Protein AF-A0AAN6QJI2-F1 (afdb_monomer_lite)

Foldseek 3Di:
DDDDDDDPPPPDPQPPVNVVVVVVVVVVLVVVLVVVLCCLAENFAEAEDDDDVPPCSVVSVVCLVPDPVSVVSQCNHPPSAHEQEFEAEQDLPDDPLSQEPLVVLVRRLVSRCVVPVVCCCQLQVVLVVCPVPPDDDDPSCVPQSPSVSSVSSVVSVLVPPPDVRYAYEYEYHDLCNHDNDSPPVVVSVVVVVVQRVSSVRPSYYYYD

Radius of gyration: 22.53 Å; chains: 1; bounding box: 41×42×84 Å

Secondary structure (DSSP, 8-state):
---------TT----HHHHHHHHHHHHHHHHHHHHHHHHHHH--SEE-----TTS-HHHHHHHHHHSHHHHHHHHT-GGGPEEEEEEEE--TTS-GGGGSHHHHHHHHHHHHHHH-GGGHHHH-HHHHHHHHHH-TT---HHHH-SHHHHHHHHHHHHHTPSBTTEEEEEEEE-GGG-SSSTT-HHHHHHHHHHHHHHHTTSSEEEE-

Organism: NCBI:txid2074819

Sequence (208 aa):
MVTKAHSTTYKGILSEEDRELEQATRQARLHAWTSLVSWLRDGEGIFHISGKAGSGKSTLIKFLLDHDQTRKELERCPNNDQLLLARFFFWRAGGKLQRSLEGLYRAILFEILTQIPHLVRDVFPDAYNAFSDSGSGVVIDEPYFRPRHLEKGMERLISKSPYPGYRICLVIDGLDEYGEDGNDSLQHELLVEQLLAWVARGGIKISA

InterPro domains:
  IPR027417 P-loop containing nucleoside triphosphate hydrolase [G3DSA:3.40.50.300] (25-204)
  IPR027417 P-loop containing nucleoside triphosphate hydrolase [SSF52540] (47-173)
  IPR056884 Nephrocystin 3-like, N-terminal [PF24883] (37-186)

Structure (mmCIF, N/CA/C/O backbone):
data_AF-A0AAN6QJI2-F1
#
_entry.id   AF-A0AAN6QJI2-F1
#
loop_
_atom_site.group_PDB
_atom_site.id
_atom_site.type_symbol
_atom_site.label_atom_id
_atom_site.label_alt_id
_atom_site.label_comp_id
_atom_site.label_asym_id
_atom_site.label_entity_id
_atom_site.label_seq_id
_atom_site.pdbx_PDB_ins_code
_atom_site.Cartn_x
_atom_site.Cartn_y
_atom_site.Cartn_z
_atom_site.occupancy
_atom_site.B_iso_or_equiv
_atom_site.auth_seq_id
_atom_site.auth_comp_id
_atom_site.auth_asym_id
_atom_site.auth_atom_id
_atom_site.pdbx_PDB_model_num
ATOM 1 N N . MET A 1 1 ? -1.796 -24.864 61.159 1.00 29.56 1 MET A N 1
ATOM 2 C CA . MET A 1 1 ? -3.189 -25.370 61.164 1.00 29.56 1 MET A CA 1
ATOM 3 C C . MET A 1 1 ? -4.100 -24.153 61.255 1.00 29.56 1 MET A C 1
ATOM 5 O O . MET A 1 1 ? -3.984 -23.433 62.232 1.00 29.56 1 MET A O 1
ATOM 9 N N . VAL A 1 2 ? -4.658 -23.679 60.131 1.00 30.64 2 VAL A N 1
ATOM 10 C CA . VAL A 1 2 ? -6.062 -23.915 59.697 1.00 30.64 2 VAL A CA 1
ATOM 11 C C . VAL A 1 2 ? -7.013 -23.426 60.807 1.00 30.64 2 VAL A C 1
ATOM 13 O O . VAL A 1 2 ? -6.985 -23.971 61.897 1.00 30.64 2 VAL A O 1
ATOM 16 N N . THR A 1 3 ? -7.789 -22.347 60.679 1.00 36.12 3 THR A N 1
ATOM 17 C CA . THR A 1 3 ? -8.764 -22.031 59.621 1.00 36.12 3 THR A CA 1
ATOM 18 C C . THR A 1 3 ? -9.290 -20.610 59.837 1.00 36.12 3 THR A C 1
ATOM 20 O O . THR A 1 3 ? -9.642 -20.269 60.963 1.00 36.12 3 THR A O 1
ATOM 23 N N . LYS A 1 4 ? -9.506 -19.850 58.762 1.00 31.20 4 LYS A N 1
ATOM 24 C CA . LYS A 1 4 ? -10.812 -19.218 58.527 1.00 31.20 4 LYS A CA 1
ATOM 25 C C . LYS A 1 4 ? -10.931 -18.843 57.057 1.00 31.20 4 LYS A C 1
ATOM 27 O O . LYS A 1 4 ? -10.260 -17.947 56.557 1.00 31.20 4 LYS A O 1
ATOM 32 N N . ALA A 1 5 ? -11.778 -19.607 56.378 1.00 41.88 5 ALA A N 1
ATOM 33 C CA . ALA A 1 5 ? -12.378 -19.220 55.123 1.00 41.88 5 ALA A CA 1
ATOM 34 C C . ALA A 1 5 ? -13.105 -17.884 55.312 1.00 41.88 5 ALA A C 1
ATOM 36 O O . ALA A 1 5 ? -13.780 -17.706 56.322 1.00 41.88 5 ALA A O 1
ATOM 37 N N . HIS A 1 6 ? -12.910 -16.973 54.364 1.00 41.53 6 HIS A N 1
ATOM 38 C CA . HIS A 1 6 ? -13.891 -16.048 53.790 1.00 41.53 6 HIS A CA 1
ATOM 39 C C . HIS A 1 6 ? -13.108 -14.956 53.057 1.00 41.53 6 HIS A C 1
ATOM 41 O O . HIS A 1 6 ? -12.711 -13.950 53.629 1.00 41.53 6 HIS A O 1
ATOM 47 N N . SER A 1 7 ? -12.879 -15.177 51.766 1.00 35.44 7 SER A N 1
ATOM 48 C CA . SER A 1 7 ? -12.528 -14.117 50.819 1.00 35.44 7 SER A CA 1
ATOM 49 C C . SER A 1 7 ? -13.417 -14.296 49.594 1.00 35.44 7 SER A C 1
ATOM 51 O O . SER A 1 7 ? -12.996 -14.624 48.488 1.00 35.44 7 SER A O 1
ATOM 53 N N . THR A 1 8 ? -14.718 -14.150 49.834 1.00 40.53 8 THR A N 1
ATOM 54 C CA . THR A 1 8 ? -15.729 -13.952 48.795 1.00 40.53 8 THR A CA 1
ATOM 55 C C . THR A 1 8 ? -15.661 -12.491 48.331 1.00 40.53 8 THR A C 1
ATOM 57 O O . THR A 1 8 ? -16.644 -11.769 48.435 1.00 40.53 8 THR A O 1
ATOM 60 N N . THR A 1 9 ? -14.493 -12.022 47.878 1.00 46.28 9 THR A N 1
ATOM 61 C CA . THR A 1 9 ? -14.267 -10.587 47.590 1.00 46.28 9 THR A CA 1
ATOM 62 C C . THR A 1 9 ? -14.074 -10.291 46.099 1.00 46.28 9 THR A C 1
ATOM 64 O O . THR A 1 9 ? -14.175 -9.148 45.677 1.00 46.28 9 THR A O 1
ATOM 67 N N . TYR A 1 10 ? -13.908 -11.307 45.247 1.00 38.22 10 TYR A N 1
ATOM 68 C CA . TYR A 1 10 ? -13.624 -11.099 43.817 1.00 38.22 10 TYR A CA 1
ATOM 69 C C . TYR A 1 10 ? -14.850 -11.134 42.885 1.00 38.22 10 TYR A C 1
ATOM 71 O O . TYR A 1 10 ? -14.686 -11.206 41.673 1.00 38.22 10 TYR A O 1
ATOM 79 N N . LYS A 1 11 ? -16.085 -11.082 43.406 1.00 44.25 11 LYS A N 1
ATOM 80 C CA . LYS A 1 11 ? -17.313 -11.171 42.580 1.00 44.25 11 LYS A CA 1
ATOM 81 C C . LYS A 1 11 ? -18.008 -9.837 42.264 1.00 44.25 11 LYS A C 1
ATOM 83 O O . LYS A 1 11 ? -19.093 -9.859 41.694 1.00 44.25 11 LYS A O 1
ATOM 88 N N . GLY A 1 12 ? -17.397 -8.692 42.576 1.00 50.84 12 GLY A N 1
ATOM 89 C CA . GLY A 1 12 ? -18.020 -7.377 42.354 1.00 50.84 12 GLY A CA 1
ATOM 90 C C . GLY A 1 12 ? -17.066 -6.229 42.017 1.00 50.84 12 GLY A C 1
ATOM 91 O O . GLY A 1 12 ? -17.429 -5.083 42.237 1.00 50.84 12 GLY A O 1
ATOM 92 N N . ILE A 1 13 ? -15.855 -6.506 41.523 1.00 52.34 13 ILE A N 1
ATOM 93 C CA . ILE A 1 13 ? -14.822 -5.479 41.279 1.00 52.34 13 ILE A CA 1
ATOM 94 C C . ILE A 1 13 ? -14.902 -4.957 39.837 1.00 52.34 13 ILE A C 1
ATOM 96 O O . ILE A 1 13 ? -13.970 -5.113 39.060 1.00 52.34 13 ILE A O 1
ATOM 100 N N . LEU A 1 14 ? -16.048 -4.392 39.471 1.00 56.44 14 LEU A N 1
ATOM 101 C CA . LEU A 1 14 ? -16.149 -3.402 38.399 1.00 56.44 14 LEU A CA 1
ATOM 102 C C . LEU A 1 14 ? -17.181 -2.395 38.894 1.00 56.44 14 LEU A C 1
ATOM 104 O O . LEU A 1 14 ? -18.349 -2.761 39.073 1.00 56.44 14 LEU A O 1
ATOM 108 N N . SER A 1 15 ? -16.724 -1.182 39.201 1.00 75.81 15 SER A N 1
ATOM 109 C CA . SER A 1 15 ? -17.599 -0.068 39.560 1.00 75.81 15 SER A CA 1
ATOM 110 C C . SER A 1 15 ? -18.578 0.218 38.414 1.00 75.81 15 SER A C 1
ATOM 112 O O . SER A 1 15 ? -18.380 -0.226 37.281 1.00 75.81 15 SER A O 1
ATOM 114 N N . GLU A 1 16 ? -19.674 0.917 38.695 1.00 73.25 16 GLU A N 1
ATOM 115 C CA . GLU A 1 16 ? -20.637 1.304 37.655 1.00 73.25 16 GLU A CA 1
ATOM 116 C C . GLU A 1 16 ? -19.952 2.143 36.559 1.00 73.25 16 GLU A C 1
ATOM 118 O O . GLU A 1 16 ? -20.171 1.905 35.374 1.00 73.25 16 GLU A O 1
ATOM 123 N N . GLU A 1 17 ? -18.982 2.970 36.957 1.00 71.06 17 GLU A N 1
ATOM 124 C CA . GLU A 1 17 ? -18.080 3.719 36.076 1.00 71.06 17 GLU A CA 1
ATOM 125 C C . GLU A 1 17 ? -17.214 2.802 35.191 1.00 71.06 17 GLU A C 1
ATOM 127 O O . GLU A 1 17 ? -17.081 3.053 33.994 1.00 71.06 17 GLU A O 1
ATOM 132 N N . ASP A 1 18 ? -16.668 1.703 35.730 1.00 75.50 18 ASP A N 1
ATOM 133 C CA . ASP A 1 18 ? -15.896 0.734 34.935 1.00 75.50 18 ASP A CA 1
ATOM 134 C C . ASP A 1 18 ? -16.770 0.048 33.876 1.00 75.50 18 ASP A C 1
ATOM 136 O O . ASP A 1 18 ? -16.326 -0.187 32.751 1.00 75.50 18 ASP A O 1
ATOM 140 N N . ARG A 1 19 ? -18.031 -0.257 34.215 1.00 77.06 19 ARG A N 1
ATOM 141 C CA . ARG A 1 19 ? -18.989 -0.879 33.286 1.00 77.06 19 ARG A CA 1
ATOM 142 C C . ARG A 1 19 ? -19.414 0.085 32.188 1.00 77.06 19 ARG A C 1
ATOM 144 O O . ARG A 1 19 ? -19.469 -0.310 31.025 1.00 77.06 19 ARG A O 1
ATOM 151 N N . GLU A 1 20 ? -19.682 1.340 32.537 1.00 79.44 20 GLU A N 1
ATOM 152 C CA . GLU A 1 20 ? -19.987 2.397 31.572 1.00 79.44 20 GLU A CA 1
ATOM 153 C C . GLU A 1 20 ? -18.803 2.648 30.633 1.00 79.44 20 GLU A C 1
ATOM 155 O O . GLU A 1 20 ? -18.984 2.736 29.415 1.00 79.44 20 GLU A O 1
ATOM 160 N N . LEU A 1 21 ? -17.577 2.674 31.167 1.00 74.12 21 LEU A N 1
ATOM 161 C CA . LEU A 1 21 ? -16.353 2.823 30.383 1.00 74.12 21 LEU A CA 1
ATOM 162 C C . LEU A 1 21 ? -16.130 1.633 29.440 1.00 74.12 21 LEU A C 1
ATOM 164 O O . LEU A 1 21 ? -15.773 1.817 28.271 1.00 74.12 21 LEU A O 1
ATOM 168 N N . GLU A 1 22 ? -16.366 0.408 29.910 1.00 76.88 22 GLU A N 1
ATOM 169 C CA . GLU A 1 22 ? -16.261 -0.808 29.103 1.00 76.88 22 GLU A CA 1
ATOM 170 C C . GLU A 1 22 ? -17.318 -0.831 27.987 1.00 76.88 22 GLU A C 1
ATOM 172 O O . GLU A 1 22 ? -17.010 -1.137 26.828 1.00 76.88 22 GLU A O 1
ATOM 177 N N . GLN A 1 23 ? -18.549 -0.420 28.297 1.00 80.25 23 GLN A N 1
ATOM 178 C CA . GLN A 1 23 ? -19.647 -0.336 27.340 1.00 80.25 23 GLN A CA 1
ATOM 179 C C . GLN A 1 23 ? -19.408 0.760 26.290 1.00 80.25 23 GLN A C 1
ATOM 181 O O . GLN A 1 23 ? -19.556 0.497 25.094 1.00 80.25 23 GLN A O 1
ATOM 186 N N . ALA A 1 24 ? -18.936 1.942 26.696 1.00 76.69 24 ALA A N 1
ATOM 187 C CA . ALA A 1 24 ? -18.534 3.017 25.788 1.00 76.69 24 ALA A CA 1
ATOM 188 C C . ALA A 1 24 ? -17.364 2.594 24.883 1.00 76.69 24 ALA A C 1
ATOM 190 O O . ALA A 1 24 ? -17.390 2.821 23.671 1.00 76.69 24 ALA A O 1
ATOM 191 N N . THR A 1 25 ? -16.369 1.896 25.440 1.00 76.75 25 THR A N 1
ATOM 192 C CA . THR A 1 25 ? -15.231 1.353 24.679 1.00 76.75 25 THR A CA 1
ATOM 193 C C . THR A 1 25 ? -15.693 0.327 23.644 1.00 76.75 25 THR A C 1
ATOM 195 O O . THR A 1 25 ? -15.231 0.332 22.499 1.00 76.75 25 THR A O 1
ATOM 198 N N . ARG A 1 26 ? -16.633 -0.549 24.013 1.00 77.69 26 ARG A N 1
ATOM 199 C CA . ARG A 1 26 ? -17.230 -1.524 23.095 1.00 77.69 26 ARG A CA 1
ATOM 200 C C . ARG A 1 26 ? -18.010 -0.838 21.973 1.00 77.69 26 ARG A C 1
ATOM 202 O O . ARG A 1 26 ? -17.843 -1.219 20.815 1.00 77.69 26 ARG A O 1
ATOM 209 N N . GLN A 1 27 ? -18.809 0.177 22.298 1.00 78.69 27 GLN A N 1
ATOM 210 C CA . GLN A 1 27 ? -19.564 0.969 21.324 1.00 78.69 27 GLN A CA 1
ATOM 211 C C . GLN A 1 27 ? -18.622 1.643 20.313 1.00 78.69 27 GLN A C 1
ATOM 213 O O . GLN A 1 27 ? -18.825 1.532 19.104 1.00 78.69 27 GLN A O 1
ATOM 218 N N . ALA A 1 28 ? -17.546 2.272 20.797 1.00 77.56 28 ALA A N 1
ATOM 219 C CA . ALA A 1 28 ? -16.547 2.926 19.957 1.00 77.56 28 ALA A CA 1
ATOM 220 C C . ALA A 1 28 ? -15.837 1.933 19.020 1.00 77.56 28 ALA A C 1
ATOM 222 O O . ALA A 1 28 ? -15.666 2.214 17.834 1.00 77.56 28 ALA A O 1
ATOM 223 N N . ARG A 1 29 ? -15.481 0.739 19.516 1.00 75.19 29 ARG A N 1
ATOM 224 C CA . ARG A 1 29 ? -14.884 -0.331 18.696 1.00 75.19 29 ARG A CA 1
ATOM 225 C C . ARG A 1 29 ? -15.830 -0.828 17.605 1.00 75.19 29 ARG A C 1
ATOM 227 O O . ARG A 1 29 ? -15.396 -1.006 16.471 1.00 75.19 29 ARG A O 1
ATOM 234 N N . LEU A 1 30 ? -17.108 -1.030 17.929 1.00 79.50 30 LEU A N 1
ATOM 235 C CA . LEU A 1 30 ? -18.126 -1.437 16.954 1.00 79.50 30 LEU A CA 1
ATOM 236 C C . LEU A 1 30 ? -18.324 -0.376 15.869 1.00 79.50 30 LEU A C 1
ATOM 238 O O . LEU A 1 30 ? -18.417 -0.717 14.689 1.00 79.50 30 LEU A O 1
ATOM 242 N N . HIS A 1 31 ? -18.336 0.904 16.247 1.00 82.88 31 HIS A N 1
ATOM 243 C CA . HIS A 1 31 ? -18.421 1.992 15.280 1.00 82.88 31 HIS A CA 1
ATOM 244 C C . HIS A 1 31 ? -17.183 2.029 14.380 1.00 82.88 31 HIS A C 1
ATOM 246 O O . HIS A 1 31 ? -17.335 2.065 13.160 1.00 82.88 31 HIS A O 1
ATOM 252 N N . ALA A 1 32 ? -15.975 1.976 14.948 1.00 78.00 32 ALA A N 1
ATOM 253 C CA . ALA A 1 32 ? -14.736 1.973 14.174 1.00 78.00 32 ALA A CA 1
ATOM 254 C C . ALA A 1 32 ? -14.687 0.793 13.191 1.00 78.00 32 ALA A C 1
ATOM 256 O O . ALA A 1 32 ? -14.335 0.971 12.027 1.00 78.00 32 ALA A O 1
ATOM 257 N N . TRP A 1 33 ? -15.118 -0.392 13.636 1.00 79.50 33 TRP A N 1
ATOM 258 C CA . TRP A 1 33 ? -15.239 -1.569 12.780 1.00 79.50 33 TRP A CA 1
ATOM 259 C C . TRP A 1 33 ? -16.231 -1.346 11.634 1.00 79.50 33 TRP A C 1
ATOM 261 O O . TRP A 1 33 ? -15.883 -1.568 10.476 1.00 79.50 33 TRP A O 1
ATOM 271 N N . THR A 1 34 ? -17.437 -0.866 11.935 1.00 83.25 34 THR A N 1
ATOM 272 C CA . THR A 1 34 ? -18.468 -0.610 10.917 1.00 83.25 34 THR A CA 1
ATOM 273 C C . THR A 1 34 ? -17.990 0.421 9.892 1.00 83.25 34 THR A C 1
ATOM 275 O O . THR A 1 34 ? -18.162 0.213 8.691 1.00 83.25 34 THR A O 1
ATOM 278 N N . SER A 1 35 ? -17.325 1.490 10.342 1.00 86.50 35 SER A N 1
ATOM 279 C CA . SER A 1 35 ? -16.742 2.505 9.461 1.00 86.50 35 SER A CA 1
ATOM 280 C C . SER A 1 35 ? -15.649 1.924 8.569 1.00 86.50 35 SER A C 1
ATOM 282 O O . SER A 1 35 ? -15.666 2.167 7.365 1.00 86.50 35 SER A O 1
ATOM 284 N N . LEU A 1 36 ? -14.735 1.123 9.132 1.00 83.38 36 LEU A N 1
ATOM 285 C CA . LEU A 1 36 ? -13.671 0.497 8.352 1.00 83.38 36 LEU A CA 1
ATOM 286 C C . LEU A 1 36 ? -14.246 -0.460 7.309 1.00 83.38 36 LEU A C 1
ATOM 288 O O . LEU A 1 36 ? -13.845 -0.396 6.157 1.00 83.38 36 LEU A O 1
ATOM 292 N N . VAL A 1 37 ? -15.200 -1.321 7.676 1.00 82.44 37 VAL A N 1
ATOM 293 C CA . VAL A 1 37 ? -15.830 -2.261 6.732 1.00 82.44 37 VAL A CA 1
ATOM 294 C C . VAL A 1 37 ? -16.568 -1.517 5.625 1.00 82.44 37 VAL A C 1
ATOM 296 O O . VAL A 1 37 ? -16.426 -1.864 4.455 1.00 82.44 37 VAL A O 1
ATOM 299 N N . SER A 1 38 ? -17.314 -0.465 5.968 1.00 86.44 38 SER A N 1
ATOM 300 C CA . SER A 1 38 ? -17.992 0.366 4.972 1.00 86.44 38 SER A CA 1
ATOM 301 C C . SER A 1 38 ? -16.995 1.021 4.018 1.00 86.44 38 SER A C 1
ATOM 303 O O . SER A 1 38 ? -17.210 1.020 2.808 1.00 86.44 38 SER A O 1
ATOM 305 N N . TRP A 1 39 ? -15.887 1.552 4.539 1.00 89.00 39 TRP A N 1
ATOM 306 C CA . TRP A 1 39 ? -14.839 2.149 3.718 1.00 89.00 39 TRP A CA 1
ATOM 307 C C . TRP A 1 39 ? -14.099 1.103 2.869 1.00 89.00 39 TRP A C 1
ATOM 309 O O . TRP A 1 39 ? -13.824 1.319 1.690 1.00 89.00 39 TRP A O 1
ATOM 319 N N . LEU A 1 40 ? -13.837 -0.080 3.416 1.00 82.31 40 LEU A N 1
ATOM 320 C CA . LEU A 1 40 ? -13.231 -1.198 2.700 1.00 82.31 40 LEU A CA 1
ATOM 321 C C . LEU A 1 40 ? -14.107 -1.693 1.539 1.00 82.31 40 LEU A C 1
ATOM 323 O O . LEU A 1 40 ? -13.572 -2.067 0.495 1.00 82.31 40 LEU A O 1
ATOM 327 N N . ARG A 1 41 ? -15.432 -1.629 1.668 1.00 81.19 41 ARG A N 1
ATOM 328 C CA . ARG A 1 41 ? -16.365 -2.007 0.601 1.00 81.19 41 ARG A CA 1
ATOM 329 C C . ARG A 1 41 ? -16.545 -0.894 -0.435 1.00 81.19 41 ARG A C 1
ATOM 331 O O . ARG A 1 41 ? -16.247 -1.101 -1.612 1.00 81.19 41 ARG A O 1
ATOM 338 N N . ASP A 1 42 ? -16.935 0.299 0.006 1.00 83.69 42 ASP A N 1
ATOM 339 C CA . ASP A 1 42 ? -17.439 1.367 -0.877 1.00 83.69 42 ASP A CA 1
ATOM 340 C C . ASP A 1 42 ? -16.585 2.638 -0.862 1.00 83.69 42 ASP A C 1
ATOM 342 O O . ASP A 1 42 ? -16.750 3.509 -1.708 1.00 83.69 42 ASP A O 1
ATOM 346 N N . GLY A 1 43 ? -15.687 2.763 0.111 1.00 87.56 43 GLY A N 1
ATOM 347 C CA . GLY A 1 43 ? -14.870 3.953 0.287 1.00 87.56 43 GLY A CA 1
ATOM 348 C C . GLY A 1 43 ? -13.759 4.086 -0.748 1.00 87.56 43 GLY A C 1
ATOM 349 O O . GLY A 1 43 ? -13.257 3.101 -1.299 1.00 87.56 43 GLY A O 1
ATOM 350 N N . GLU A 1 44 ? -13.344 5.333 -0.924 1.00 90.12 44 GLU A N 1
ATOM 351 C CA . GLU A 1 44 ? -12.161 5.772 -1.657 1.00 90.12 44 GLU A CA 1
ATOM 352 C C . GLU A 1 44 ? -11.306 6.634 -0.719 1.00 90.12 44 GLU A C 1
ATOM 354 O O . GLU A 1 44 ? -11.662 6.848 0.447 1.00 90.12 44 GLU A O 1
ATOM 359 N N . GLY A 1 45 ? -10.178 7.150 -1.197 1.00 93.94 45 GLY A N 1
ATOM 360 C CA . GLY A 1 45 ? -9.398 8.079 -0.389 1.00 93.94 45 GLY A CA 1
ATOM 361 C C . GLY A 1 45 ? -8.433 7.395 0.584 1.00 93.94 45 GLY A C 1
ATOM 362 O O . GLY A 1 45 ? -8.041 6.234 0.418 1.00 93.94 45 GLY A O 1
ATOM 363 N N . ILE A 1 46 ? -8.082 8.150 1.626 1.00 94.38 46 ILE A N 1
ATOM 364 C CA . ILE A 1 46 ? -7.334 7.668 2.787 1.00 94.38 46 ILE A CA 1
ATOM 365 C C . ILE A 1 46 ? -8.294 7.510 3.972 1.00 94.38 46 ILE A C 1
ATOM 367 O O . ILE A 1 46 ? -9.034 8.438 4.297 1.00 94.38 46 ILE A O 1
ATOM 371 N N . PHE A 1 47 ? -8.262 6.357 4.639 1.00 91.81 47 PHE A N 1
ATOM 372 C CA . PHE A 1 47 ? -8.948 6.116 5.907 1.00 91.81 47 PHE A CA 1
ATOM 373 C C . PHE A 1 47 ? -7.941 6.110 7.049 1.00 91.81 47 PHE A C 1
ATOM 375 O O . PHE A 1 47 ? -7.099 5.220 7.123 1.00 91.81 47 PHE A O 1
ATOM 382 N N . HIS A 1 48 ? -8.036 7.104 7.931 1.00 88.94 48 HIS A N 1
ATOM 383 C CA . HIS A 1 48 ? -7.082 7.284 9.019 1.00 88.94 48 HIS A CA 1
ATOM 384 C C . HIS A 1 48 ? -7.549 6.605 10.318 1.00 88.94 48 HIS A C 1
ATOM 386 O O . HIS A 1 48 ? -8.608 6.947 10.853 1.00 88.94 48 HIS A O 1
ATOM 392 N N . ILE A 1 49 ? -6.750 5.682 10.860 1.00 81.19 49 ILE A N 1
ATOM 393 C CA . ILE A 1 49 ? -6.985 5.020 12.151 1.00 81.19 49 ILE A CA 1
ATOM 394 C C . ILE A 1 49 ? -6.055 5.624 13.204 1.00 81.19 49 ILE A C 1
ATOM 396 O O . ILE A 1 49 ? -4.911 5.214 13.382 1.00 81.19 49 ILE A O 1
ATOM 400 N N . SER A 1 50 ? -6.587 6.558 13.990 1.00 81.69 50 SER A N 1
ATOM 401 C CA . SER A 1 50 ? -5.843 7.194 15.079 1.00 81.69 50 SER A CA 1
ATOM 402 C C . SER A 1 50 ? -6.146 6.581 16.450 1.00 81.69 50 SER A C 1
ATOM 404 O O . SER A 1 50 ? -7.190 5.973 16.695 1.00 81.69 50 SER A O 1
ATOM 406 N N . GLY A 1 51 ? -5.199 6.719 17.378 1.00 76.19 51 GLY A N 1
ATOM 407 C CA . GLY A 1 51 ? -5.332 6.216 18.744 1.00 76.19 51 GLY A CA 1
ATOM 408 C C . GLY A 1 51 ? -4.007 6.214 19.499 1.00 76.19 51 GLY A C 1
ATOM 409 O O . GLY A 1 51 ? -2.934 6.180 18.893 1.00 76.19 51 GLY A O 1
ATOM 410 N N . LYS A 1 52 ? -4.086 6.235 20.834 1.00 77.88 52 LYS A N 1
ATOM 411 C CA . LYS A 1 52 ? -2.915 6.290 21.725 1.00 77.88 52 LYS A CA 1
ATOM 412 C C . LYS A 1 52 ? -1.927 5.145 21.454 1.00 77.88 52 LYS A C 1
ATOM 414 O O . LYS A 1 52 ? -2.317 4.058 21.022 1.00 77.88 52 LYS A O 1
ATOM 419 N N . ALA A 1 53 ? -0.644 5.370 21.734 1.00 75.06 53 ALA A N 1
ATOM 420 C CA . ALA A 1 53 ? 0.349 4.298 21.727 1.00 75.06 53 ALA A CA 1
ATOM 421 C C . ALA A 1 53 ? -0.119 3.143 22.634 1.00 75.06 53 ALA A C 1
ATOM 423 O O . ALA A 1 53 ? -0.664 3.373 23.713 1.00 75.06 53 ALA A O 1
ATOM 424 N N . GLY A 1 54 ? 0.024 1.903 22.163 1.00 74.38 54 GLY A N 1
ATOM 425 C CA . GLY A 1 54 ? -0.445 0.721 22.893 1.00 74.38 54 GLY A CA 1
ATOM 426 C C . GLY A 1 54 ? -1.966 0.497 22.904 1.00 74.38 54 GLY A C 1
ATOM 427 O O . GLY A 1 54 ? -2.412 -0.471 23.508 1.00 74.38 54 GLY A O 1
ATOM 428 N N . SER A 1 55 ? -2.781 1.302 22.206 1.00 76.19 55 SER A N 1
ATOM 429 C CA . SER A 1 55 ? -4.243 1.090 22.143 1.00 76.19 55 SER A CA 1
ATOM 430 C C . SER A 1 55 ? -4.676 -0.133 21.318 1.00 76.19 55 SER A C 1
ATOM 432 O O . SER A 1 55 ? -5.866 -0.443 21.250 1.00 76.19 55 SER A O 1
ATOM 434 N N . GLY A 1 56 ? -3.723 -0.822 20.681 1.00 76.56 56 GLY A N 1
ATOM 435 C CA . GLY A 1 56 ? -3.968 -2.026 19.890 1.00 76.56 56 GLY A CA 1
ATOM 436 C C . GLY A 1 56 ? -4.401 -1.775 18.444 1.00 76.56 56 GLY A C 1
ATOM 437 O O . GLY A 1 56 ? -4.980 -2.678 17.853 1.00 76.56 56 GLY A O 1
ATOM 438 N N . LYS A 1 57 ? -4.128 -0.598 17.858 1.00 81.88 57 LYS A N 1
ATOM 439 C CA . LYS A 1 57 ? -4.482 -0.261 16.458 1.00 81.88 57 LYS A CA 1
ATOM 440 C C . LYS A 1 57 ? -3.983 -1.300 15.456 1.00 81.88 57 LYS A C 1
ATOM 442 O O . LYS A 1 57 ? -4.782 -1.888 14.741 1.00 81.88 57 LYS A O 1
ATOM 447 N N . SER A 1 58 ? -2.688 -1.603 15.486 1.00 76.06 58 SER A N 1
ATOM 448 C CA . SER A 1 58 ? -2.066 -2.586 14.597 1.00 76.06 58 SER A CA 1
ATOM 449 C C . SER A 1 58 ? -2.658 -3.981 14.787 1.00 76.06 58 SER A C 1
ATOM 451 O O . SER A 1 58 ? -2.867 -4.711 13.821 1.00 76.06 58 SER A O 1
ATOM 453 N N . THR A 1 59 ? -2.966 -4.353 16.035 1.00 80.19 59 THR A N 1
ATOM 454 C CA . THR A 1 59 ? -3.637 -5.620 16.359 1.00 80.19 59 THR A CA 1
ATOM 455 C C . THR A 1 59 ? -5.053 -5.650 15.800 1.00 80.19 59 THR A C 1
ATOM 457 O O . THR A 1 59 ? -5.447 -6.653 15.218 1.00 80.19 59 THR A O 1
ATOM 460 N N . LEU A 1 60 ? -5.802 -4.553 15.938 1.00 76.94 60 LEU A N 1
ATOM 461 C CA . LEU A 1 60 ? -7.144 -4.406 15.390 1.00 76.94 60 LEU A CA 1
ATOM 462 C C . LEU A 1 60 ? -7.115 -4.491 13.864 1.00 76.94 60 LEU A C 1
ATOM 464 O O . LEU A 1 60 ? -7.878 -5.260 13.302 1.00 76.94 60 LEU A O 1
ATOM 468 N N . ILE A 1 61 ? -6.214 -3.766 13.201 1.00 78.94 61 ILE A N 1
ATOM 469 C CA . ILE A 1 61 ? -6.055 -3.797 11.744 1.00 78.94 61 ILE A CA 1
ATOM 470 C C . ILE A 1 61 ? -5.743 -5.220 11.273 1.00 78.94 61 ILE A C 1
ATOM 472 O O . ILE A 1 61 ? -6.456 -5.747 10.424 1.00 78.94 61 ILE A O 1
ATOM 476 N N . LYS A 1 62 ? -4.735 -5.882 11.858 1.00 76.75 62 LYS A N 1
ATOM 477 C CA . LYS A 1 62 ? -4.383 -7.270 11.510 1.00 76.75 62 LYS A CA 1
ATOM 478 C C . LYS A 1 62 ? -5.562 -8.218 11.710 1.00 76.75 62 LYS A C 1
ATOM 480 O O . LYS A 1 62 ? -5.917 -8.950 10.794 1.00 76.75 62 LYS A O 1
ATOM 485 N N . PHE A 1 63 ? -6.202 -8.146 12.877 1.00 77.75 63 PHE A N 1
ATOM 486 C CA . PHE A 1 63 ? -7.382 -8.946 13.184 1.00 77.75 63 PHE A CA 1
ATOM 487 C C . PHE A 1 63 ? -8.493 -8.720 12.159 1.00 77.75 63 PHE A C 1
ATOM 489 O O . PHE A 1 63 ? -9.051 -9.683 11.651 1.00 77.75 63 PHE A O 1
ATOM 496 N N . LEU A 1 64 ? -8.796 -7.464 11.825 1.00 73.12 64 LEU A N 1
ATOM 497 C CA . LEU A 1 64 ? -9.863 -7.126 10.890 1.00 73.12 64 LEU A CA 1
ATOM 498 C C . LEU A 1 64 ? -9.558 -7.627 9.480 1.00 73.12 64 LEU A C 1
ATOM 500 O O . LEU A 1 64 ? -10.458 -8.171 8.854 1.00 73.12 64 LEU A O 1
ATOM 504 N N . LEU A 1 65 ? -8.326 -7.507 8.989 1.00 72.94 65 LEU A N 1
ATOM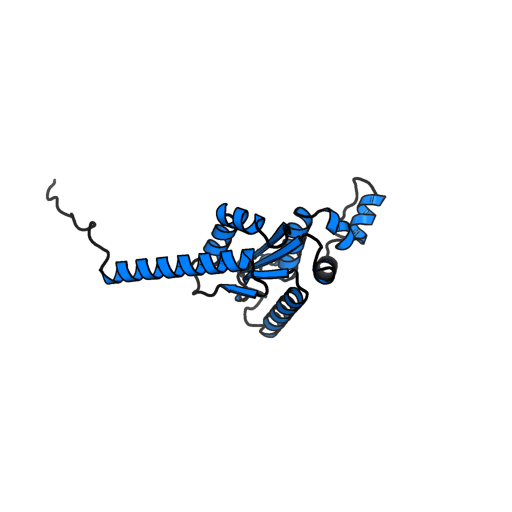 505 C CA . LEU A 1 65 ? -7.960 -7.995 7.654 1.00 72.94 65 LEU A CA 1
ATOM 506 C C . LEU A 1 65 ? -7.956 -9.525 7.550 1.00 72.94 65 LEU A C 1
ATOM 508 O O . LEU A 1 65 ? -8.237 -10.075 6.483 1.00 72.94 65 LEU A O 1
ATOM 512 N N . ASP A 1 66 ? -7.657 -10.216 8.647 1.00 76.88 66 ASP A N 1
ATOM 513 C CA . ASP A 1 66 ? -7.655 -11.677 8.685 1.00 76.88 66 ASP A CA 1
ATOM 514 C C . ASP A 1 66 ? -9.028 -12.263 9.064 1.00 76.88 66 ASP A C 1
ATOM 516 O O . ASP A 1 66 ? -9.226 -13.472 8.970 1.00 76.88 66 ASP A O 1
ATOM 520 N N . HIS A 1 67 ? -10.002 -11.425 9.433 1.00 78.12 67 HIS A N 1
ATOM 521 C CA . HIS A 1 67 ? -11.348 -11.857 9.792 1.00 78.12 67 HIS A CA 1
ATOM 522 C C . HIS A 1 67 ? -12.178 -12.232 8.553 1.00 78.12 67 HIS A C 1
ATOM 524 O O . HIS A 1 67 ? -12.348 -11.429 7.631 1.00 78.12 67 HIS A O 1
ATOM 530 N N . ASP A 1 68 ? -12.792 -13.419 8.571 1.00 73.69 68 ASP A N 1
ATOM 531 C CA . ASP A 1 68 ? -13.594 -13.955 7.459 1.00 73.69 68 ASP A CA 1
ATOM 532 C C . ASP A 1 68 ? -14.709 -13.011 7.005 1.00 73.69 68 ASP A C 1
ATOM 534 O O . ASP A 1 68 ? -14.988 -12.900 5.813 1.00 73.69 68 ASP A O 1
ATOM 538 N N . GLN A 1 69 ? -15.352 -12.314 7.947 1.00 68.81 69 GLN A N 1
ATOM 539 C CA . GLN A 1 69 ? -16.395 -11.347 7.600 1.00 68.81 69 GLN A CA 1
ATOM 540 C C . GLN A 1 69 ? -15.835 -10.205 6.757 1.00 68.81 69 GLN A C 1
ATOM 542 O O . GLN A 1 69 ? -16.465 -9.825 5.780 1.00 68.81 69 GLN A O 1
ATOM 547 N N . THR A 1 70 ? -14.655 -9.685 7.098 1.00 69.69 70 THR A N 1
ATOM 548 C CA . THR A 1 70 ? -14.024 -8.632 6.306 1.00 69.69 70 THR A CA 1
ATOM 549 C C . THR A 1 70 ? -13.749 -9.167 4.916 1.00 69.69 70 THR A C 1
ATOM 551 O O . THR A 1 70 ? -14.243 -8.577 3.971 1.00 69.69 70 THR A O 1
ATOM 554 N N . ARG A 1 71 ? -13.110 -10.338 4.778 1.00 71.44 71 ARG A N 1
ATOM 555 C CA . ARG A 1 71 ? -12.865 -10.969 3.466 1.00 71.44 71 ARG A CA 1
ATOM 556 C C . ARG A 1 71 ? -14.137 -11.107 2.624 1.00 71.44 71 ARG A C 1
ATOM 558 O O . ARG A 1 71 ? -14.133 -10.692 1.473 1.00 71.44 71 ARG A O 1
ATOM 565 N N . LYS A 1 72 ? -15.240 -11.574 3.213 1.00 73.50 72 LYS A N 1
ATOM 566 C CA . LYS A 1 72 ? -16.545 -11.675 2.534 1.00 73.50 72 LYS A CA 1
ATOM 567 C C . LYS A 1 72 ? -17.115 -10.323 2.110 1.00 73.50 72 LYS A C 1
ATOM 569 O O . LYS A 1 72 ? -17.744 -10.230 1.063 1.00 73.50 72 LYS A O 1
ATOM 574 N N . GLU A 1 73 ? -16.938 -9.274 2.910 1.00 67.94 73 GLU A N 1
ATOM 575 C CA . GLU A 1 73 ? -17.351 -7.927 2.503 1.00 67.94 73 GLU A CA 1
ATOM 576 C C . GLU A 1 73 ? -16.403 -7.334 1.441 1.00 67.94 73 GLU A C 1
ATOM 578 O O . GLU A 1 73 ? -16.871 -6.605 0.569 1.00 67.94 73 GLU A O 1
ATOM 583 N N . LEU A 1 74 ? -15.107 -7.687 1.449 1.00 68.00 74 LEU A N 1
ATOM 584 C CA . LEU A 1 74 ? -14.14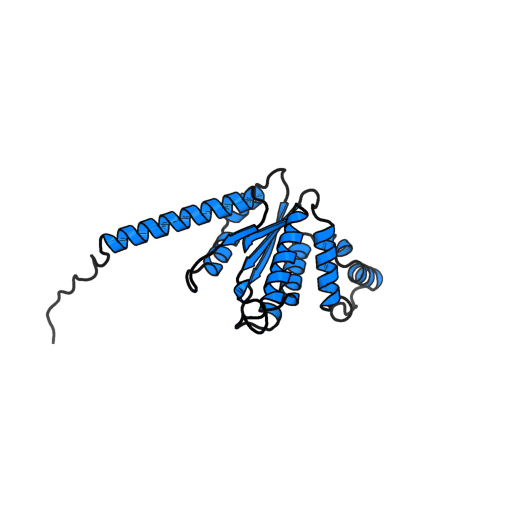8 -7.329 0.390 1.00 68.00 74 LEU A CA 1
ATOM 585 C C . LEU A 1 74 ? -14.450 -8.053 -0.929 1.00 68.00 74 LEU A C 1
ATOM 587 O O . LEU A 1 74 ? -14.172 -7.511 -1.988 1.00 68.00 74 LEU A O 1
ATOM 591 N N . GLU A 1 75 ? -15.036 -9.249 -0.902 1.00 68.56 75 GLU A N 1
ATOM 592 C CA . GLU A 1 75 ? -15.496 -9.951 -2.112 1.00 68.56 75 GLU A CA 1
ATOM 593 C C . GLU A 1 75 ? -16.718 -9.276 -2.757 1.00 68.56 75 GLU A C 1
ATOM 595 O O . GLU A 1 75 ? -16.959 -9.430 -3.950 1.00 68.56 75 GLU A O 1
ATOM 600 N N . ARG A 1 76 ? -17.485 -8.490 -1.992 1.00 69.94 76 ARG A N 1
ATOM 601 C CA . ARG A 1 76 ? -18.704 -7.798 -2.452 1.00 69.94 76 ARG A CA 1
ATOM 602 C C . ARG A 1 76 ? -18.440 -6.387 -2.966 1.00 69.94 76 ARG A C 1
ATOM 604 O O . ARG A 1 76 ? -19.296 -5.510 -2.841 1.00 69.94 76 ARG A O 1
ATOM 611 N N . CYS A 1 77 ? -17.250 -6.142 -3.501 1.00 66.62 77 CYS A N 1
ATOM 612 C CA . CYS A 1 77 ? -16.914 -4.848 -4.075 1.00 66.62 77 CYS A CA 1
ATOM 613 C C . CYS A 1 77 ? -17.977 -4.387 -5.092 1.00 66.62 77 CYS A C 1
ATOM 615 O O . CYS A 1 77 ? -18.478 -5.202 -5.877 1.00 66.62 77 CYS A O 1
ATOM 617 N N . PRO A 1 78 ? -18.289 -3.079 -5.133 1.00 67.69 78 PRO A N 1
ATOM 618 C CA . PRO A 1 78 ? -19.039 -2.481 -6.225 1.00 67.69 78 PRO A CA 1
ATOM 619 C C . PRO A 1 78 ? -18.491 -2.914 -7.586 1.00 67.69 78 PRO A C 1
ATOM 621 O O . PRO A 1 78 ? -17.287 -3.100 -7.749 1.00 67.69 78 PRO A O 1
ATOM 624 N N . ASN A 1 79 ? -19.389 -3.066 -8.558 1.00 72.94 79 ASN A N 1
ATOM 625 C CA . ASN A 1 79 ? -19.075 -3.438 -9.943 1.00 72.94 79 ASN A CA 1
ATOM 626 C C . ASN A 1 79 ? -18.445 -4.827 -10.140 1.00 72.94 79 ASN A C 1
ATOM 628 O O . ASN A 1 79 ? -18.004 -5.127 -11.245 1.00 72.94 79 ASN A O 1
ATOM 632 N N . ASN A 1 80 ? -18.470 -5.693 -9.117 1.00 77.69 80 ASN A N 1
ATOM 633 C CA . ASN A 1 80 ? -17.882 -7.036 -9.171 1.00 77.69 80 ASN A CA 1
ATOM 634 C C . ASN A 1 80 ? -16.354 -7.016 -9.397 1.00 77.69 80 ASN A C 1
ATOM 636 O O . ASN A 1 80 ? -15.788 -7.992 -9.889 1.00 77.69 80 ASN A O 1
ATOM 640 N N . ASP A 1 81 ? -15.701 -5.903 -9.040 1.00 85.88 81 ASP A N 1
ATOM 641 C CA . ASP A 1 81 ? -14.246 -5.779 -9.063 1.00 85.88 81 ASP A CA 1
ATOM 642 C C . ASP A 1 81 ? -13.622 -6.652 -7.965 1.00 85.88 81 ASP A C 1
ATOM 644 O O . ASP A 1 81 ? -14.112 -6.709 -6.839 1.00 85.88 81 ASP A O 1
ATOM 648 N N . GLN A 1 82 ? -12.486 -7.282 -8.236 1.00 86.44 82 GLN A N 1
ATOM 649 C CA . GLN A 1 82 ? -11.724 -7.980 -7.207 1.00 86.44 82 GLN A CA 1
ATOM 650 C C . GLN A 1 82 ? -10.866 -6.982 -6.412 1.00 86.44 82 GLN A C 1
ATOM 652 O O . GLN A 1 82 ? -10.089 -6.210 -6.982 1.00 86.44 82 GLN A O 1
ATOM 657 N N . LEU A 1 83 ? -10.964 -7.013 -5.079 1.00 87.31 83 LEU A N 1
ATOM 658 C CA . LEU A 1 83 ? -10.078 -6.228 -4.222 1.00 87.31 83 LEU A CA 1
ATOM 659 C C . LEU A 1 83 ? -8.719 -6.909 -4.063 1.00 87.31 83 LEU A C 1
ATOM 661 O O . LEU A 1 83 ? -8.638 -8.064 -3.648 1.00 87.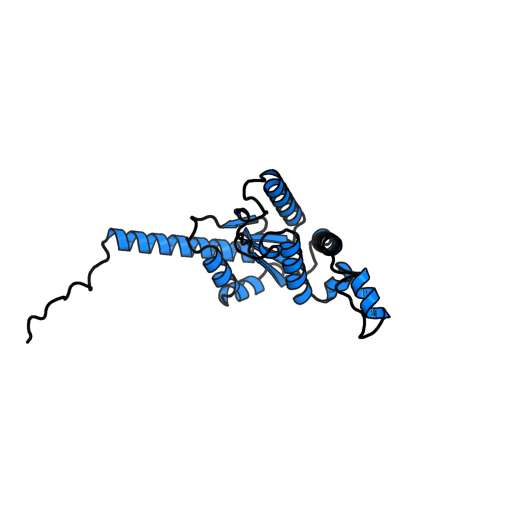31 83 LEU A O 1
ATOM 665 N N . LEU A 1 84 ? -7.659 -6.156 -4.317 1.00 90.69 84 LEU A N 1
ATOM 666 C CA . LEU A 1 84 ? -6.282 -6.546 -4.064 1.00 90.69 84 LEU A CA 1
ATOM 667 C C . LEU A 1 84 ? -5.808 -5.873 -2.794 1.00 90.69 84 LEU A C 1
ATOM 669 O O . LEU A 1 84 ? -5.789 -4.645 -2.704 1.00 90.69 84 LEU A O 1
ATOM 673 N N . LEU A 1 85 ? -5.427 -6.678 -1.814 1.00 90.62 85 LEU A N 1
ATOM 674 C CA . LEU A 1 85 ? -4.979 -6.176 -0.526 1.00 90.62 85 LEU A CA 1
ATOM 675 C C . LEU A 1 85 ? -3.456 -6.225 -0.452 1.00 90.62 85 LEU A C 1
ATOM 677 O O . LEU A 1 85 ? -2.881 -7.287 -0.673 1.00 90.62 85 LEU A O 1
ATOM 681 N N . ALA A 1 86 ? -2.827 -5.106 -0.100 1.00 93.81 86 ALA A N 1
ATOM 682 C CA . ALA A 1 86 ? -1.421 -5.075 0.279 1.00 93.81 86 ALA A CA 1
ATOM 683 C C . ALA A 1 86 ? -1.235 -4.449 1.665 1.00 93.81 86 ALA A C 1
ATOM 685 O O . ALA A 1 86 ? -1.828 -3.410 1.954 1.00 93.81 86 ALA A O 1
ATOM 686 N N . ARG A 1 87 ? -0.412 -5.056 2.522 1.00 92.38 87 ARG A N 1
ATOM 687 C CA . ARG A 1 87 ? -0.168 -4.621 3.901 1.00 92.38 87 ARG A CA 1
ATOM 688 C C . ARG A 1 87 ? 1.306 -4.314 4.149 1.00 92.38 87 ARG A C 1
ATOM 690 O O . ARG A 1 87 ? 2.199 -5.064 3.758 1.00 92.38 87 ARG A O 1
ATOM 697 N N . PHE A 1 88 ? 1.557 -3.236 4.877 1.00 93.94 88 PHE A N 1
ATOM 698 C CA . PHE A 1 88 ? 2.873 -2.893 5.386 1.00 93.94 88 PHE A CA 1
ATOM 699 C C . PHE A 1 88 ? 2.757 -2.227 6.755 1.00 93.94 88 PHE A C 1
ATOM 701 O O . PHE A 1 88 ? 1.848 -1.443 7.011 1.00 93.94 88 PHE A O 1
ATOM 708 N N . PHE A 1 89 ? 3.682 -2.564 7.647 1.00 91.50 89 PHE A N 1
ATOM 709 C CA . PHE A 1 89 ? 3.722 -2.027 9.002 1.00 91.50 89 PHE 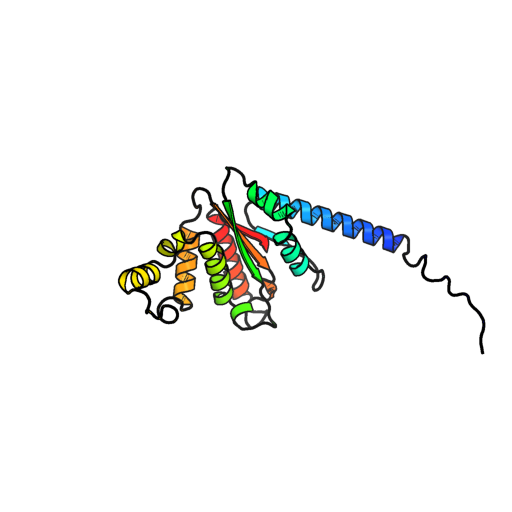A CA 1
ATOM 710 C C . PHE A 1 89 ? 5.113 -1.461 9.218 1.00 91.50 89 PHE A C 1
ATOM 712 O O . PHE A 1 89 ? 6.086 -2.222 9.275 1.00 91.50 89 PHE A O 1
ATOM 719 N N . PHE A 1 90 ? 5.193 -0.139 9.317 1.00 91.25 90 PHE A N 1
ATOM 720 C CA . PHE A 1 90 ? 6.406 0.515 9.759 1.00 91.25 90 PHE A CA 1
ATOM 721 C C . PHE A 1 90 ? 6.679 0.116 11.208 1.00 91.25 90 PHE A C 1
ATOM 723 O O . PHE A 1 90 ? 5.776 0.083 12.044 1.00 91.25 90 PHE A O 1
ATOM 730 N N . TRP A 1 91 ? 7.925 -0.248 11.488 1.00 90.00 91 TRP A N 1
ATOM 731 C CA . TRP A 1 91 ? 8.344 -0.621 12.826 1.00 90.00 91 TRP A CA 1
ATOM 732 C C . TRP A 1 91 ? 9.769 -0.158 13.085 1.00 90.00 91 TRP A C 1
ATOM 734 O O . TRP A 1 91 ? 10.736 -0.731 12.575 1.00 90.00 91 TRP A O 1
ATOM 744 N N . ARG A 1 92 ? 9.909 0.871 13.921 1.00 85.25 92 ARG A N 1
ATOM 745 C CA . ARG A 1 92 ? 11.185 1.544 14.186 1.00 85.25 92 ARG A CA 1
ATOM 746 C C . ARG A 1 92 ? 12.199 0.645 14.887 1.00 85.25 92 ARG A C 1
ATOM 748 O O . ARG A 1 92 ? 13.398 0.757 14.636 1.00 85.25 92 ARG A O 1
ATOM 755 N N . ALA A 1 93 ? 11.722 -0.249 15.755 1.00 86.38 93 ALA A N 1
ATOM 756 C CA . ALA A 1 93 ? 12.555 -1.256 16.418 1.00 86.38 93 ALA A CA 1
ATOM 757 C C . ALA A 1 93 ? 12.857 -2.477 15.525 1.00 86.38 93 ALA A C 1
ATOM 759 O O . ALA A 1 93 ? 13.583 -3.379 15.943 1.00 86.38 93 ALA A O 1
ATOM 760 N N . GLY A 1 94 ? 12.292 -2.514 14.316 1.00 86.62 94 GLY A N 1
ATOM 761 C CA . GLY A 1 94 ? 12.522 -3.556 13.329 1.00 86.62 94 GLY A CA 1
ATOM 762 C C . GLY A 1 94 ? 13.806 -3.371 12.519 1.00 86.62 94 GLY A C 1
ATOM 763 O O . GLY A 1 94 ? 14.627 -2.483 12.758 1.00 86.62 94 GLY A O 1
ATOM 764 N N . GLY A 1 95 ? 13.979 -4.239 11.522 1.00 89.00 95 GLY A N 1
ATOM 765 C CA . GLY A 1 95 ? 15.090 -4.145 10.574 1.00 89.00 95 GLY A CA 1
ATOM 766 C C . GLY A 1 95 ? 14.958 -2.950 9.623 1.00 89.00 95 GLY A C 1
ATOM 767 O O . GLY A 1 95 ? 13.884 -2.374 9.473 1.00 89.00 95 GLY A O 1
ATOM 768 N N . LYS A 1 96 ? 16.035 -2.619 8.893 1.00 90.19 96 LYS A N 1
ATOM 769 C CA . LYS A 1 96 ? 16.076 -1.466 7.967 1.00 90.19 96 LYS A CA 1
ATOM 770 C C . LYS A 1 96 ? 14.897 -1.419 6.984 1.00 90.19 96 LYS A C 1
ATOM 772 O O . LYS A 1 96 ? 14.364 -0.347 6.729 1.00 90.19 96 LYS A O 1
ATOM 777 N N . LEU A 1 97 ? 14.479 -2.570 6.452 1.00 92.00 97 LEU A N 1
ATOM 778 C CA . LEU A 1 97 ? 13.342 -2.653 5.529 1.00 92.00 97 LEU A CA 1
ATOM 779 C C . LEU A 1 97 ? 12.006 -2.327 6.208 1.00 92.00 97 LEU A C 1
ATOM 781 O O . LEU A 1 97 ? 11.142 -1.744 5.578 1.00 92.00 97 LEU A O 1
ATOM 785 N N . GLN A 1 98 ? 11.834 -2.635 7.492 1.00 90.88 98 GLN A N 1
ATOM 786 C CA . GLN A 1 98 ? 10.590 -2.340 8.212 1.00 90.88 98 GLN A CA 1
ATOM 787 C C . GLN A 1 98 ? 10.422 -0.850 8.527 1.00 90.88 98 GLN A C 1
ATOM 789 O O . GLN A 1 98 ? 9.390 -0.463 9.051 1.00 90.88 98 GLN A O 1
ATOM 794 N N . ARG A 1 99 ? 11.407 -0.006 8.209 1.00 89.38 99 ARG A N 1
ATOM 795 C CA . ARG A 1 99 ? 11.350 1.446 8.425 1.00 89.38 99 ARG A CA 1
ATOM 796 C C . ARG A 1 99 ? 11.660 2.273 7.173 1.00 89.38 99 ARG A C 1
ATOM 798 O O . ARG A 1 99 ? 11.900 3.471 7.278 1.00 89.38 99 ARG A O 1
ATOM 805 N N . SER A 1 100 ? 11.691 1.648 5.992 1.00 91.62 100 SER A N 1
ATOM 806 C CA . SER A 1 100 ? 12.104 2.297 4.742 1.00 91.62 100 SER A CA 1
ATOM 807 C C . SER A 1 100 ? 11.061 2.190 3.630 1.00 91.62 100 SER A C 1
ATOM 809 O O . SER A 1 100 ? 10.299 1.224 3.559 1.00 91.62 100 SER A O 1
ATOM 811 N N . LEU A 1 101 ? 11.092 3.153 2.700 1.00 92.88 101 LEU A N 1
ATOM 812 C CA . LEU A 1 101 ? 10.310 3.106 1.457 1.00 92.88 101 LEU A CA 1
ATOM 813 C C . LEU A 1 101 ? 10.606 1.853 0.635 1.00 92.88 101 LEU A C 1
ATOM 815 O O . LEU A 1 101 ? 9.708 1.278 0.031 1.00 92.88 101 LEU A O 1
ATOM 819 N N . GLU A 1 102 ? 11.858 1.392 0.640 1.00 93.88 102 GLU A N 1
ATOM 820 C CA . GLU A 1 102 ? 12.223 0.158 -0.048 1.00 93.88 102 GLU A CA 1
ATOM 821 C C . GLU A 1 102 ? 11.420 -1.035 0.485 1.00 93.88 102 GLU A C 1
ATOM 823 O O . GLU A 1 102 ? 10.906 -1.826 -0.303 1.00 93.88 102 GLU A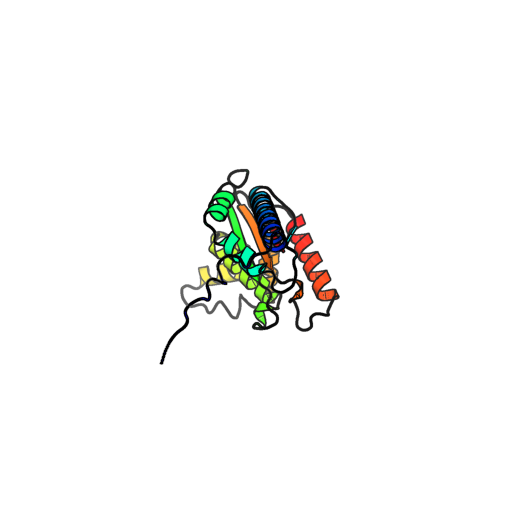 O 1
ATOM 828 N N . GLY A 1 103 ? 11.288 -1.173 1.808 1.00 95.12 103 GLY A N 1
ATOM 829 C CA . GLY A 1 103 ? 10.492 -2.254 2.382 1.00 95.12 103 GLY A CA 1
ATOM 830 C C . GLY A 1 103 ? 9.005 -2.119 2.081 1.00 95.12 103 GLY A C 1
ATOM 831 O O . GLY A 1 103 ? 8.380 -3.123 1.736 1.00 95.12 103 GLY A O 1
ATOM 832 N N . LEU A 1 104 ? 8.469 -0.894 2.123 1.00 95.81 104 LEU A N 1
ATOM 833 C CA . LEU A 1 104 ? 7.092 -0.602 1.717 1.00 95.81 104 LEU A CA 1
ATOM 834 C C . LEU A 1 104 ? 6.839 -1.060 0.273 1.00 95.81 104 LEU A C 1
ATOM 836 O O . LEU A 1 104 ? 5.905 -1.817 0.016 1.00 95.81 104 LEU A O 1
ATOM 840 N N . TYR A 1 105 ? 7.703 -0.664 -0.664 1.00 97.06 105 TYR A N 1
ATOM 841 C CA . TYR A 1 105 ? 7.580 -1.037 -2.073 1.00 97.06 105 TYR A CA 1
ATOM 842 C C . TYR A 1 105 ? 7.698 -2.546 -2.274 1.00 97.06 105 TYR A C 1
ATOM 844 O O . TYR A 1 105 ? 6.880 -3.127 -2.981 1.00 97.06 105 TYR A O 1
ATOM 852 N N . ARG A 1 106 ? 8.676 -3.202 -1.630 1.00 96.00 106 ARG A N 1
ATOM 853 C CA . ARG A 1 106 ? 8.829 -4.666 -1.699 1.00 96.00 106 ARG A CA 1
ATOM 854 C C . ARG A 1 106 ? 7.557 -5.376 -1.257 1.00 96.00 106 ARG A C 1
ATOM 856 O O . ARG A 1 106 ? 7.107 -6.272 -1.962 1.00 96.00 106 ARG A O 1
ATOM 863 N N . ALA A 1 107 ? 6.988 -4.977 -0.120 1.00 96.44 107 ALA A N 1
ATOM 864 C CA . ALA A 1 107 ? 5.781 -5.593 0.415 1.00 96.44 107 ALA A CA 1
ATOM 865 C C . ALA A 1 107 ? 4.579 -5.381 -0.512 1.00 96.44 107 ALA A C 1
ATOM 867 O O . ALA A 1 107 ? 3.924 -6.354 -0.878 1.00 96.44 107 ALA A O 1
ATOM 868 N N . ILE A 1 108 ? 4.334 -4.142 -0.959 1.00 97.44 108 ILE A N 1
ATOM 869 C CA . ILE A 1 108 ? 3.207 -3.843 -1.852 1.00 97.44 108 ILE A CA 1
ATOM 870 C C . ILE A 1 108 ? 3.338 -4.605 -3.170 1.00 97.44 108 ILE A C 1
ATOM 872 O O . ILE A 1 108 ? 2.405 -5.296 -3.575 1.00 97.44 108 ILE A O 1
ATOM 876 N N . LEU A 1 109 ? 4.493 -4.518 -3.833 1.00 97.31 109 LEU A N 1
ATOM 877 C CA . LEU A 1 109 ? 4.716 -5.199 -5.108 1.00 97.31 109 LEU A CA 1
ATOM 878 C C . LEU A 1 109 ? 4.566 -6.710 -4.955 1.00 97.31 109 LEU A C 1
ATOM 880 O O . LEU A 1 109 ? 3.912 -7.336 -5.782 1.00 97.31 109 LEU A O 1
ATOM 884 N N . PHE A 1 110 ? 5.127 -7.294 -3.896 1.00 96.44 110 PHE A N 1
ATOM 885 C CA . PHE A 1 110 ? 5.007 -8.724 -3.643 1.00 96.44 110 PHE A CA 1
ATOM 886 C C . PHE A 1 110 ? 3.550 -9.149 -3.433 1.00 96.44 110 PHE A C 1
ATOM 888 O O . PHE A 1 110 ? 3.088 -10.076 -4.100 1.00 96.44 110 PHE A O 1
ATOM 895 N N . GLU A 1 111 ? 2.805 -8.475 -2.552 1.00 95.75 111 GLU A N 1
ATOM 896 C CA . GLU A 1 111 ? 1.428 -8.870 -2.245 1.00 95.75 111 GLU A CA 1
ATOM 897 C C . GLU A 1 111 ? 0.492 -8.680 -3.443 1.00 95.75 111 GLU A C 1
ATOM 899 O O . GLU A 1 111 ? -0.303 -9.576 -3.739 1.00 95.75 111 GLU A O 1
ATOM 904 N N . ILE A 1 112 ? 0.619 -7.577 -4.188 1.00 96.12 112 ILE A N 1
ATOM 905 C CA . ILE A 1 112 ? -0.216 -7.321 -5.369 1.00 96.12 112 ILE A CA 1
ATOM 906 C C . ILE A 1 112 ? 0.129 -8.275 -6.518 1.00 96.12 112 ILE A C 1
ATOM 908 O O . ILE A 1 112 ? -0.769 -8.893 -7.088 1.00 96.12 112 ILE A O 1
ATOM 912 N N . LEU A 1 113 ? 1.413 -8.448 -6.850 1.00 95.62 113 LEU A N 1
ATOM 913 C CA . LEU A 1 113 ? 1.820 -9.307 -7.970 1.00 95.62 113 LEU A CA 1
ATOM 914 C C . LEU A 1 113 ? 1.594 -10.796 -7.688 1.00 95.62 113 LEU A C 1
ATOM 916 O O . LEU A 1 113 ? 1.406 -11.567 -8.623 1.00 95.62 113 LEU A O 1
ATOM 920 N N . THR A 1 114 ? 1.555 -11.209 -6.419 1.00 95.62 114 THR A N 1
ATOM 921 C CA . THR A 1 114 ? 1.162 -12.579 -6.051 1.00 95.62 114 THR A CA 1
ATOM 922 C C . THR A 1 114 ? -0.328 -12.819 -6.301 1.00 95.62 114 THR A C 1
ATOM 924 O O . THR A 1 114 ? -0.710 -13.897 -6.752 1.00 95.62 114 THR A O 1
ATOM 927 N N . GLN A 1 115 ? -1.177 -11.817 -6.048 1.00 93.62 115 GLN A N 1
ATOM 928 C CA . GLN A 1 115 ? -2.617 -11.893 -6.325 1.00 93.62 115 GLN A CA 1
ATOM 929 C C . GLN A 1 115 ? -2.924 -11.769 -7.821 1.00 93.62 115 GLN A C 1
ATOM 931 O O . GLN A 1 115 ? -3.866 -12.398 -8.303 1.00 93.62 115 GLN A O 1
ATOM 936 N N . ILE A 1 116 ? -2.117 -10.999 -8.561 1.00 92.62 116 ILE A N 1
ATOM 937 C CA . ILE A 1 116 ? -2.257 -10.822 -10.007 1.00 92.62 116 ILE A CA 1
ATOM 938 C C . ILE A 1 116 ? -0.925 -11.047 -10.744 1.00 92.62 116 ILE A C 1
ATOM 940 O O . ILE A 1 116 ? -0.277 -10.092 -11.187 1.00 92.62 116 ILE A O 1
ATOM 944 N N . PRO A 1 117 ? -0.530 -12.313 -10.975 1.00 93.19 117 PRO A N 1
ATOM 945 C CA . PRO A 1 117 ? 0.760 -12.625 -11.596 1.00 93.19 117 PRO A CA 1
ATOM 946 C C . PRO A 1 117 ? 0.946 -12.062 -13.010 1.00 93.19 117 PRO A C 1
ATOM 948 O O . PRO A 1 117 ? 2.073 -11.819 -13.437 1.00 93.19 117 PRO A O 1
ATOM 951 N N . HIS A 1 118 ? -0.136 -11.818 -13.757 1.00 91.06 118 HIS A N 1
ATOM 952 C CA . HIS A 1 118 ? -0.027 -11.280 -15.115 1.00 91.06 118 HIS A CA 1
ATOM 953 C C . HIS A 1 118 ? 0.492 -9.831 -15.153 1.00 91.06 118 HIS A C 1
ATOM 955 O O . HIS A 1 118 ? 1.103 -9.443 -16.148 1.00 91.06 118 HIS A O 1
ATOM 961 N N . LEU A 1 119 ? 0.349 -9.064 -14.061 1.00 93.38 119 LEU A N 1
ATOM 962 C CA . LEU A 1 119 ? 0.898 -7.706 -13.956 1.00 93.38 119 LEU A CA 1
ATOM 963 C C . LEU A 1 119 ? 2.427 -7.681 -13.849 1.00 93.38 119 LEU A C 1
ATOM 965 O O . LEU A 1 119 ? 3.030 -6.627 -14.041 1.00 93.38 119 LEU A O 1
ATOM 969 N N . VAL A 1 120 ? 3.093 -8.815 -13.600 1.00 93.94 120 VAL A N 1
ATOM 970 C CA . VAL A 1 120 ? 4.565 -8.865 -13.517 1.00 93.94 120 VAL A CA 1
ATOM 971 C C . VAL A 1 120 ? 5.206 -8.361 -14.812 1.00 93.94 120 VAL A C 1
ATOM 973 O O . VAL A 1 120 ? 6.190 -7.628 -14.754 1.00 93.94 120 VAL A O 1
ATOM 976 N N . ARG A 1 121 ? 4.620 -8.675 -15.976 1.00 94.06 121 ARG A N 1
ATOM 977 C CA . ARG A 1 121 ? 5.096 -8.181 -17.280 1.00 94.06 121 ARG A CA 1
ATOM 978 C C . ARG A 1 121 ? 5.032 -6.658 -17.376 1.00 94.06 121 ARG A C 1
ATOM 980 O O . ARG A 1 121 ? 5.905 -6.032 -17.965 1.00 94.06 121 ARG A O 1
ATOM 987 N N . ASP A 1 122 ? 3.990 -6.072 -16.807 1.00 93.44 122 ASP A N 1
ATOM 988 C CA . ASP A 1 122 ? 3.729 -4.640 -16.860 1.00 93.44 122 ASP A CA 1
ATOM 989 C C . ASP A 1 122 ? 4.585 -3.849 -15.870 1.00 93.44 122 ASP A C 1
ATOM 991 O O . ASP A 1 122 ? 5.024 -2.739 -16.176 1.00 93.44 122 ASP A O 1
ATOM 995 N N . VAL A 1 123 ? 4.809 -4.422 -14.691 1.00 95.56 123 VAL A N 1
ATOM 996 C CA . VAL A 1 123 ? 5.531 -3.802 -13.578 1.00 95.56 123 VAL A CA 1
ATOM 997 C C . VAL A 1 123 ? 7.045 -4.004 -13.719 1.00 95.56 123 VAL A C 1
ATOM 999 O O . VAL A 1 123 ? 7.826 -3.064 -13.536 1.00 95.56 123 VAL A O 1
ATOM 1002 N N . PHE A 1 124 ? 7.473 -5.199 -14.132 1.00 94.94 124 PHE A N 1
ATOM 1003 C CA . PHE A 1 124 ? 8.874 -5.592 -14.301 1.00 94.94 124 PHE A CA 1
ATOM 1004 C C . PHE A 1 124 ? 9.147 -6.200 -15.691 1.00 94.94 124 PHE A C 1
ATOM 1006 O O . PHE A 1 124 ? 9.576 -7.352 -15.778 1.00 94.94 124 PHE A O 1
ATOM 1013 N N . PRO A 1 125 ? 8.958 -5.444 -16.791 1.00 93.12 125 PRO A N 1
ATOM 1014 C CA . PRO A 1 125 ? 9.142 -5.954 -18.152 1.00 93.12 125 PRO A CA 1
ATOM 1015 C C . PRO A 1 125 ? 10.543 -6.526 -18.391 1.00 93.12 125 PRO A C 1
ATOM 1017 O O . PRO A 1 125 ? 10.673 -7.600 -18.969 1.00 93.12 125 PRO A O 1
ATOM 1020 N N . ASP A 1 126 ? 11.586 -5.857 -17.892 1.00 90.00 126 ASP A N 1
ATOM 1021 C CA . ASP A 1 126 ? 12.976 -6.289 -18.086 1.00 90.00 126 ASP A CA 1
ATOM 1022 C C . ASP A 1 126 ? 13.247 -7.645 -17.415 1.00 90.00 126 ASP A C 1
ATOM 1024 O O . ASP A 1 126 ? 13.851 -8.530 -18.019 1.00 90.00 126 ASP A O 1
ATOM 1028 N N . ALA A 1 127 ? 12.744 -7.831 -16.189 1.00 89.62 127 ALA A N 1
ATOM 1029 C CA . ALA A 1 127 ? 12.867 -9.089 -15.454 1.00 89.62 127 ALA A CA 1
ATOM 1030 C C . ALA A 1 127 ? 12.038 -10.202 -16.109 1.00 89.62 127 ALA A C 1
ATOM 1032 O O . ALA A 1 127 ? 12.498 -11.335 -16.236 1.00 89.62 127 ALA A O 1
ATOM 1033 N N . TYR A 1 128 ? 10.819 -9.867 -16.545 1.00 90.38 128 TYR A N 1
ATOM 1034 C CA . TYR A 1 128 ? 9.905 -10.796 -17.202 1.00 90.38 128 TYR A CA 1
ATOM 1035 C C . TYR A 1 128 ? 10.484 -11.328 -18.517 1.00 90.38 128 TYR A C 1
ATOM 1037 O O . TYR A 1 128 ? 10.455 -12.536 -18.760 1.00 90.38 128 TYR A O 1
ATOM 1045 N N . ASN A 1 129 ? 11.042 -10.444 -19.347 1.00 88.88 129 ASN A N 1
ATOM 1046 C CA . ASN A 1 129 ? 11.666 -10.818 -20.615 1.00 88.88 129 ASN A CA 1
ATOM 1047 C C . ASN A 1 129 ? 12.923 -11.659 -20.375 1.00 88.88 129 ASN A C 1
ATOM 1049 O O . ASN A 1 129 ? 13.040 -12.745 -20.929 1.00 88.88 129 ASN A O 1
ATOM 1053 N N . ALA A 1 130 ? 13.803 -11.231 -19.462 1.00 86.44 130 ALA A N 1
ATOM 1054 C CA . ALA A 1 130 ? 15.007 -11.986 -19.125 1.00 86.44 130 ALA A CA 1
ATOM 1055 C C . ALA A 1 130 ? 14.696 -13.416 -18.652 1.00 86.44 130 ALA A C 1
ATOM 1057 O O . ALA A 1 130 ? 15.373 -14.359 -19.062 1.00 86.44 130 ALA A O 1
ATOM 1058 N N . PHE A 1 131 ? 13.655 -13.586 -17.830 1.00 82.69 131 PHE A N 1
ATOM 1059 C CA . PHE A 1 131 ? 13.185 -14.903 -17.398 1.00 82.69 131 PHE A CA 1
ATOM 1060 C C . PHE A 1 131 ? 12.600 -15.725 -18.555 1.00 82.69 131 PHE A C 1
ATOM 1062 O O . PHE A 1 131 ? 12.878 -16.919 -18.663 1.00 82.69 131 PHE A O 1
ATOM 1069 N N . SER A 1 132 ? 11.811 -15.090 -19.425 1.00 83.19 132 SER A N 1
ATOM 1070 C CA . SER A 1 132 ? 11.169 -15.755 -20.566 1.00 83.19 132 SER A CA 1
ATOM 1071 C C . SER A 1 132 ? 12.186 -16.248 -21.600 1.00 83.19 132 SER A C 1
ATOM 1073 O O . SER A 1 132 ? 12.007 -17.327 -22.160 1.00 83.19 132 SER A O 1
ATOM 1075 N N . ASP A 1 133 ? 13.264 -15.491 -21.812 1.00 78.75 133 ASP A N 1
ATOM 1076 C CA . ASP A 1 133 ? 14.264 -15.760 -22.851 1.00 78.75 133 ASP A CA 1
ATOM 1077 C C . ASP A 1 133 ? 15.345 -16.764 -22.414 1.00 78.75 133 ASP A C 1
ATOM 1079 O O . ASP A 1 133 ? 15.956 -17.427 -23.252 1.00 78.75 133 ASP A O 1
ATOM 1083 N N . SER A 1 134 ? 15.603 -16.888 -21.109 1.00 67.06 134 SER A N 1
ATOM 1084 C CA . SER A 1 134 ? 16.835 -17.519 -20.605 1.00 67.06 134 SER A CA 1
ATOM 1085 C C . SER A 1 134 ? 16.642 -18.873 -19.906 1.00 67.06 134 SER A C 1
ATOM 1087 O O . SER A 1 134 ? 17.620 -19.483 -19.473 1.00 67.06 134 SER A O 1
ATOM 1089 N N . GLY A 1 135 ? 15.409 -19.376 -19.788 1.00 65.25 135 GLY A N 1
ATOM 1090 C CA . GLY A 1 135 ? 15.125 -20.648 -19.113 1.00 65.25 135 GLY A CA 1
ATOM 1091 C C . GLY A 1 135 ? 15.440 -20.656 -17.604 1.00 65.25 135 GLY A C 1
ATOM 1092 O O . GLY A 1 135 ? 15.787 -19.641 -16.994 1.00 65.25 135 GLY A O 1
ATOM 1093 N N . SER A 1 136 ? 15.288 -21.822 -16.963 1.00 57.69 136 SER A N 1
ATOM 1094 C CA . SER A 1 136 ? 15.435 -21.999 -15.509 1.00 57.69 136 SER A CA 1
ATOM 1095 C C . SER A 1 136 ? 16.909 -21.967 -15.065 1.00 57.69 136 SER A C 1
ATOM 1097 O O . SER A 1 136 ? 17.524 -23.012 -14.862 1.00 57.69 136 SER A O 1
ATOM 1099 N N . GLY A 1 137 ? 17.496 -20.775 -14.938 1.00 63.56 137 GLY A N 1
ATOM 1100 C CA . GLY A 1 137 ? 18.875 -20.617 -14.447 1.00 63.56 137 GLY A CA 1
ATOM 1101 C C . GLY A 1 137 ? 19.358 -19.183 -14.202 1.00 63.56 137 GLY A C 1
ATOM 1102 O O . GLY A 1 137 ? 20.487 -18.996 -13.753 1.00 63.56 137 GLY A O 1
ATOM 1103 N N . VAL A 1 138 ? 18.539 -18.163 -14.478 1.00 66.62 138 VAL A N 1
ATOM 1104 C CA . VAL A 1 138 ? 18.938 -16.758 -14.304 1.00 66.62 138 VAL A CA 1
ATOM 1105 C C . VAL A 1 138 ? 18.868 -16.341 -12.841 1.00 66.62 138 VAL A C 1
ATOM 1107 O O . VAL A 1 138 ? 17.825 -16.453 -12.198 1.00 66.62 138 VAL A O 1
ATOM 1110 N N . VAL A 1 139 ? 19.962 -15.772 -12.334 1.00 68.69 139 VAL A N 1
ATOM 1111 C CA . VAL A 1 139 ? 19.952 -15.019 -11.075 1.00 68.69 139 VAL A CA 1
ATOM 1112 C C . VAL A 1 139 ? 19.284 -13.668 -11.334 1.00 68.69 139 VAL A C 1
ATOM 1114 O O . VAL A 1 139 ? 19.901 -12.752 -11.873 1.00 68.69 139 VAL A O 1
ATOM 1117 N N . ILE A 1 140 ? 18.001 -13.561 -10.990 1.00 70.75 140 ILE A N 1
ATOM 1118 C CA . ILE A 1 140 ? 17.176 -12.378 -11.282 1.00 70.75 140 ILE A CA 1
ATOM 1119 C C . ILE A 1 140 ? 17.254 -11.289 -10.203 1.00 70.75 140 ILE A C 1
ATOM 1121 O O . ILE A 1 140 ? 17.066 -10.111 -10.508 1.00 70.75 140 ILE A O 1
ATOM 1125 N N . ASP A 1 141 ? 17.563 -11.658 -8.960 1.00 70.44 141 ASP A N 1
ATOM 1126 C CA . ASP A 1 141 ? 17.437 -10.761 -7.803 1.00 70.44 141 ASP A CA 1
ATOM 1127 C C . ASP A 1 141 ? 18.353 -9.533 -7.892 1.00 70.44 141 ASP A C 1
ATOM 1129 O O . ASP A 1 141 ? 17.907 -8.386 -7.807 1.00 70.44 141 ASP A O 1
ATOM 1133 N N . GLU A 1 142 ? 19.644 -9.767 -8.107 1.00 74.94 142 GLU A N 1
ATOM 1134 C CA . GLU A 1 142 ? 20.683 -8.733 -8.118 1.00 74.94 142 GLU A CA 1
ATOM 1135 C C . GLU A 1 142 ? 20.527 -7.709 -9.266 1.00 74.94 142 GLU A C 1
ATOM 1137 O O . GLU A 1 142 ? 20.570 -6.500 -8.992 1.00 74.94 142 GLU A O 1
ATOM 1142 N N . PRO A 1 143 ? 20.276 -8.133 -10.525 1.00 80.38 143 PRO A N 1
ATOM 1143 C CA . PRO A 1 143 ? 20.124 -7.199 -11.635 1.00 80.38 143 PRO A CA 1
ATOM 1144 C C . PRO A 1 143 ? 18.756 -6.513 -11.684 1.00 80.38 143 PRO A C 1
ATOM 1146 O O . PRO A 1 143 ? 18.705 -5.344 -12.062 1.00 80.38 143 PRO A O 1
ATOM 1149 N N . TYR A 1 144 ? 17.659 -7.174 -11.292 1.00 84.31 144 TYR A N 1
ATOM 1150 C CA . TYR A 1 144 ? 16.307 -6.668 -11.570 1.00 84.31 144 TYR A CA 1
ATOM 1151 C C . TYR A 1 144 ? 15.536 -6.159 -10.348 1.00 84.31 144 TYR A C 1
ATOM 1153 O O . TYR A 1 144 ? 14.563 -5.433 -10.528 1.00 84.31 144 TYR A O 1
ATOM 1161 N N . PHE A 1 145 ? 15.996 -6.416 -9.117 1.00 87.25 145 PHE A N 1
ATOM 1162 C CA . PHE A 1 145 ? 15.252 -6.062 -7.893 1.00 87.25 145 PHE A CA 1
ATOM 1163 C C . PHE A 1 145 ? 16.036 -5.169 -6.909 1.00 87.25 145 PHE A C 1
ATOM 1165 O O . PHE A 1 145 ? 15.811 -5.176 -5.696 1.00 87.25 145 PHE A O 1
ATOM 1172 N N . ARG A 1 146 ? 16.945 -4.339 -7.439 1.00 90.69 146 ARG A N 1
ATOM 1173 C CA . ARG A 1 146 ? 17.559 -3.197 -6.727 1.00 90.69 146 ARG A CA 1
ATOM 1174 C C . ARG A 1 146 ? 16.493 -2.151 -6.337 1.00 90.69 146 ARG A C 1
ATOM 1176 O O . ARG A 1 146 ? 15.493 -2.039 -7.046 1.00 90.69 146 ARG A O 1
ATOM 1183 N N . PRO A 1 147 ? 16.743 -1.291 -5.327 1.00 91.56 147 PRO A N 1
ATOM 1184 C CA . PRO A 1 147 ? 15.789 -0.263 -4.880 1.00 91.56 147 PRO A CA 1
ATOM 1185 C C . PRO A 1 147 ? 15.193 0.589 -6.012 1.00 91.56 147 PRO A C 1
ATOM 1187 O O . PRO A 1 147 ? 13.978 0.716 -6.117 1.00 91.56 147 PRO A O 1
ATOM 1190 N N . ARG A 1 148 ? 16.032 1.057 -6.946 1.00 93.00 148 ARG A N 1
ATOM 1191 C CA . ARG A 1 148 ? 15.605 1.828 -8.130 1.00 93.00 148 ARG A CA 1
ATOM 1192 C C . ARG A 1 148 ? 14.625 1.090 -9.052 1.00 93.00 148 ARG A C 1
ATOM 1194 O O . ARG A 1 148 ? 13.868 1.716 -9.783 1.00 93.00 148 ARG A O 1
ATOM 1201 N N . HIS A 1 149 ? 14.688 -0.241 -9.100 1.00 94.12 149 HIS A N 1
ATOM 1202 C CA . HIS A 1 149 ? 13.782 -1.039 -9.926 1.00 94.12 149 HIS A CA 1
ATOM 1203 C C . HIS A 1 149 ? 12.448 -1.239 -9.215 1.00 94.12 149 HIS A C 1
ATOM 1205 O O . HIS A 1 149 ? 11.416 -1.216 -9.873 1.00 94.12 149 HIS A O 1
ATOM 1211 N N . LEU A 1 150 ? 12.462 -1.373 -7.887 1.00 95.38 150 LEU A N 1
ATOM 1212 C CA . LEU A 1 150 ? 11.252 -1.430 -7.068 1.00 95.38 150 LEU A CA 1
ATOM 1213 C C . LEU A 1 150 ? 10.477 -0.111 -7.135 1.00 95.38 150 LEU A C 1
ATOM 1215 O O . LEU A 1 150 ? 9.267 -0.133 -7.314 1.00 95.38 150 LEU A O 1
ATOM 1219 N N . GLU A 1 151 ? 11.174 1.023 -7.081 1.00 95.44 151 GLU A N 1
ATOM 1220 C CA . GLU A 1 151 ? 10.581 2.349 -7.280 1.00 95.44 151 GLU A CA 1
ATOM 1221 C C . GLU A 1 151 ? 9.909 2.465 -8.656 1.00 95.44 151 GLU A C 1
ATOM 1223 O O . GLU A 1 151 ? 8.709 2.715 -8.734 1.00 95.44 151 GLU A O 1
ATOM 1228 N N . LYS A 1 152 ? 10.626 2.138 -9.740 1.00 96.50 152 LYS A N 1
ATOM 1229 C CA . LYS A 1 152 ? 10.044 2.089 -11.096 1.00 96.50 152 LYS A CA 1
ATOM 1230 C C . LYS A 1 152 ? 8.884 1.099 -11.219 1.00 96.50 152 LYS A C 1
ATOM 1232 O O . LYS A 1 152 ? 7.941 1.338 -11.969 1.00 96.50 152 LYS A O 1
ATOM 1237 N N . GLY A 1 153 ? 8.960 -0.034 -10.525 1.00 96.75 153 GLY A N 1
ATOM 1238 C CA . GLY A 1 153 ? 7.884 -1.017 -10.461 1.00 96.75 153 GLY A CA 1
ATOM 1239 C C . GLY A 1 153 ? 6.635 -0.414 -9.824 1.00 96.75 153 GLY A C 1
ATOM 1240 O O . GLY A 1 153 ? 5.559 -0.469 -10.412 1.00 96.75 153 GLY A O 1
ATOM 1241 N N . MET A 1 154 ? 6.784 0.242 -8.674 1.00 97.00 154 MET A N 1
ATOM 1242 C CA . MET A 1 154 ? 5.697 0.972 -8.024 1.00 97.00 154 MET A CA 1
ATOM 1243 C C . MET A 1 154 ? 5.129 2.066 -8.926 1.00 97.00 154 MET A C 1
ATOM 1245 O O . MET A 1 154 ? 3.920 2.121 -9.113 1.00 97.00 154 MET A O 1
ATOM 1249 N N . GLU A 1 155 ? 5.965 2.883 -9.566 1.00 96.44 155 GLU A N 1
ATOM 1250 C CA . GLU A 1 155 ? 5.507 3.901 -10.521 1.00 96.44 155 GLU A CA 1
ATOM 1251 C C . GLU A 1 155 ? 4.664 3.297 -11.653 1.00 96.44 155 GLU A C 1
ATOM 1253 O O . GLU A 1 155 ? 3.597 3.817 -11.984 1.00 96.44 155 GLU A O 1
ATOM 1258 N N . ARG A 1 156 ? 5.099 2.173 -12.237 1.00 96.94 156 ARG A N 1
ATOM 1259 C CA . ARG A 1 156 ? 4.344 1.450 -13.276 1.00 96.94 156 ARG A CA 1
ATOM 1260 C C . ARG A 1 156 ? 3.037 0.871 -12.740 1.00 96.94 156 ARG A C 1
ATOM 1262 O O . ARG A 1 156 ? 2.017 0.975 -13.414 1.00 96.94 156 ARG A O 1
ATOM 1269 N N . LEU A 1 157 ? 3.059 0.299 -11.535 1.00 96.38 157 LEU A N 1
ATOM 1270 C CA . LEU A 1 157 ? 1.873 -0.242 -10.876 1.00 96.38 157 LEU A CA 1
ATOM 1271 C C . LEU A 1 157 ? 0.831 0.861 -10.637 1.00 96.38 157 LEU A C 1
ATOM 1273 O O . LEU A 1 157 ? -0.340 0.684 -10.960 1.00 96.38 157 LEU A O 1
ATOM 1277 N N . ILE A 1 158 ? 1.252 2.010 -10.111 1.00 95.69 158 ILE A N 1
ATOM 1278 C CA . ILE A 1 158 ? 0.358 3.125 -9.788 1.00 95.69 158 ILE A CA 1
ATOM 1279 C C . ILE A 1 158 ? -0.121 3.842 -11.058 1.00 95.69 158 ILE A C 1
ATOM 1281 O O . ILE A 1 158 ? -1.299 4.173 -11.169 1.00 95.69 158 ILE A O 1
ATOM 1285 N N . SER A 1 159 ? 0.756 4.064 -12.042 1.00 94.56 159 SER A N 1
ATOM 1286 C CA . SER A 1 159 ? 0.418 4.803 -13.274 1.00 94.56 159 SER A CA 1
ATOM 1287 C C . SER A 1 159 ? -0.594 4.099 -14.178 1.00 94.56 159 SER A C 1
ATOM 1289 O O . SER A 1 159 ? -1.250 4.769 -14.973 1.00 94.56 159 SER A O 1
ATOM 1291 N N . LYS A 1 160 ? -0.735 2.776 -14.055 1.00 92.31 160 LYS A N 1
ATOM 1292 C CA . LYS A 1 160 ? -1.736 1.982 -14.780 1.00 92.31 160 LYS A CA 1
ATOM 1293 C C . LYS A 1 160 ? -3.077 1.860 -14.051 1.00 92.31 160 LYS A C 1
ATOM 1295 O O . LYS A 1 160 ? -4.007 1.297 -14.617 1.00 92.31 160 LYS A O 1
ATOM 1300 N N . SER A 1 161 ? -3.191 2.382 -12.829 1.00 91.31 161 SER A N 1
ATOM 1301 C CA . SER A 1 161 ? -4.469 2.454 -12.117 1.00 91.31 161 SER A CA 1
ATOM 1302 C C . SER A 1 161 ? -5.397 3.504 -12.757 1.00 91.31 161 SER A C 1
ATOM 1304 O O . SER A 1 161 ? -4.903 4.567 -13.146 1.00 91.31 161 SER A O 1
ATOM 1306 N N . PRO A 1 162 ? -6.723 3.264 -12.845 1.00 92.69 162 PRO A N 1
ATOM 1307 C CA . PRO A 1 162 ? -7.446 2.074 -12.386 1.00 92.69 162 PRO A CA 1
ATOM 1308 C C . PRO A 1 162 ? -7.283 0.860 -13.314 1.00 92.69 162 PRO A C 1
ATOM 1310 O O . PRO A 1 162 ? -7.272 0.982 -14.537 1.00 92.69 162 PRO A O 1
ATOM 1313 N N . TYR A 1 163 ? -7.224 -0.329 -12.713 1.00 91.56 163 TYR A N 1
ATOM 1314 C CA . TYR A 1 163 ? -7.182 -1.603 -13.429 1.00 91.56 163 TYR A CA 1
ATOM 1315 C C . TYR A 1 163 ? -8.607 -2.116 -13.681 1.00 91.56 163 TYR A C 1
ATOM 1317 O O . TYR A 1 163 ? -9.380 -2.223 -12.729 1.00 91.56 163 TYR A O 1
ATOM 1325 N N . PRO A 1 164 ? -8.985 -2.473 -14.921 1.00 90.50 164 PRO A N 1
ATOM 1326 C CA . PRO A 1 164 ? -10.313 -3.016 -15.191 1.00 90.50 164 PRO A CA 1
ATOM 1327 C C . PRO A 1 164 ? -10.583 -4.281 -14.368 1.00 90.50 164 PRO A C 1
ATOM 1329 O O . PRO A 1 164 ? -9.808 -5.233 -14.438 1.00 90.50 164 PRO A O 1
ATOM 1332 N N . GLY A 1 165 ? -11.679 -4.298 -13.606 1.00 89.50 165 GLY A N 1
ATOM 1333 C CA . GLY A 1 165 ? -12.054 -5.442 -12.774 1.00 89.50 165 GLY A CA 1
ATOM 1334 C C . GLY A 1 165 ? -11.289 -5.555 -11.454 1.00 89.50 165 GLY A C 1
ATOM 1335 O O . GLY A 1 165 ? -11.467 -6.550 -10.754 1.00 89.50 165 GLY A O 1
ATOM 1336 N N . TYR A 1 166 ? -10.439 -4.582 -11.100 1.00 90.81 166 TYR A N 1
ATOM 1337 C CA . TYR A 1 166 ? -9.631 -4.632 -9.883 1.00 90.81 166 TYR A CA 1
ATOM 1338 C C . TYR A 1 166 ? -9.579 -3.294 -9.149 1.00 90.81 166 TYR A C 1
ATOM 1340 O O . TYR A 1 166 ? -9.477 -2.223 -9.746 1.00 90.81 166 TYR A O 1
ATOM 1348 N N . ARG A 1 167 ? -9.542 -3.367 -7.817 1.00 90.75 167 ARG A N 1
ATOM 1349 C CA . ARG A 1 167 ? -9.286 -2.216 -6.942 1.00 90.75 167 ARG A CA 1
ATOM 1350 C C . ARG A 1 167 ? -8.173 -2.559 -5.967 1.00 90.75 167 ARG A C 1
ATOM 1352 O O . ARG A 1 167 ? -8.143 -3.660 -5.433 1.00 90.75 167 ARG A O 1
ATOM 1359 N N . ILE A 1 168 ? -7.272 -1.623 -5.710 1.00 93.06 168 ILE A N 1
ATOM 1360 C CA . ILE A 1 168 ? -6.148 -1.802 -4.792 1.00 93.06 168 ILE A CA 1
ATOM 1361 C C . ILE A 1 168 ? -6.493 -1.157 -3.448 1.00 93.06 168 ILE A C 1
ATOM 1363 O O . ILE A 1 168 ? -6.846 0.018 -3.380 1.00 93.06 168 ILE A O 1
ATOM 1367 N N . CYS A 1 169 ? -6.360 -1.919 -2.367 1.00 92.94 169 CYS A N 1
ATOM 1368 C CA . CYS A 1 169 ? -6.412 -1.425 -0.998 1.00 92.94 169 CYS A CA 1
ATOM 1369 C C . CYS A 1 169 ? -5.047 -1.624 -0.345 1.00 92.94 169 CYS A C 1
ATOM 1371 O O . CYS A 1 169 ? -4.607 -2.756 -0.141 1.00 92.94 169 CYS A O 1
ATOM 1373 N N . LEU A 1 170 ? -4.394 -0.523 0.009 1.00 94.56 170 LEU A N 1
ATOM 1374 C CA . LEU A 1 170 ? -3.155 -0.541 0.775 1.00 94.56 170 LEU A CA 1
ATOM 1375 C C . LEU A 1 170 ? -3.480 -0.323 2.249 1.00 94.56 170 LEU A C 1
ATOM 1377 O O . LEU A 1 170 ? -4.280 0.543 2.591 1.00 94.56 170 LEU A O 1
ATOM 1381 N N . VAL A 1 171 ? -2.854 -1.089 3.127 1.00 92.38 171 VAL A N 1
ATOM 1382 C CA . VAL A 1 171 ? -2.929 -0.884 4.571 1.00 92.38 171 VAL A CA 1
ATOM 1383 C C . VAL A 1 171 ? -1.525 -0.615 5.070 1.00 92.38 171 VAL A C 1
ATOM 1385 O O . VAL A 1 171 ? -0.680 -1.507 5.037 1.00 92.38 171 VAL A O 1
ATOM 1388 N N . ILE A 1 172 ? -1.280 0.621 5.488 1.00 93.25 172 ILE A N 1
ATOM 1389 C CA . ILE A 1 172 ? 0.040 1.120 5.859 1.00 93.25 172 ILE A CA 1
ATOM 1390 C C . ILE A 1 172 ? -0.054 1.670 7.275 1.00 93.25 172 ILE A C 1
ATOM 1392 O O . ILE A 1 172 ? -0.571 2.754 7.475 1.00 93.25 172 ILE A O 1
ATOM 1396 N N . ASP A 1 173 ? 0.438 0.932 8.258 1.00 89.94 173 ASP A N 1
ATOM 1397 C CA . ASP A 1 173 ? 0.384 1.355 9.662 1.00 89.94 173 ASP A CA 1
ATOM 1398 C C . ASP A 1 173 ? 1.763 1.814 10.152 1.00 89.94 173 ASP A C 1
ATOM 1400 O O . ASP A 1 173 ? 2.793 1.385 9.622 1.00 89.94 173 ASP A O 1
ATOM 1404 N N . GLY A 1 174 ? 1.775 2.669 11.173 1.00 88.25 174 GLY A N 1
ATOM 1405 C CA . GLY A 1 174 ? 2.996 3.212 11.771 1.00 88.25 174 GLY A CA 1
ATOM 1406 C C . GLY A 1 174 ? 3.688 4.282 10.926 1.00 88.25 174 GLY A C 1
ATOM 1407 O O . GLY A 1 174 ? 4.910 4.364 10.938 1.00 88.25 174 GLY A O 1
ATOM 1408 N N . LEU A 1 175 ? 2.954 5.103 10.164 1.00 89.12 175 LEU A N 1
ATOM 1409 C CA . LEU A 1 175 ? 3.560 6.182 9.361 1.00 89.12 175 LEU A CA 1
ATOM 1410 C C . LEU A 1 175 ? 4.456 7.135 10.181 1.00 89.12 175 LEU A C 1
ATOM 1412 O O . LEU A 1 175 ? 5.388 7.719 9.631 1.00 89.12 175 LEU A O 1
ATOM 1416 N N . ASP A 1 176 ? 4.203 7.274 11.483 1.00 85.62 176 ASP A N 1
ATOM 1417 C CA . ASP A 1 176 ? 5.025 8.020 12.444 1.00 85.62 176 ASP A CA 1
ATOM 1418 C C . ASP A 1 176 ? 6.349 7.319 12.813 1.00 85.62 176 ASP A C 1
ATOM 1420 O O . ASP A 1 176 ? 7.256 7.941 13.363 1.00 85.62 176 ASP A O 1
ATOM 1424 N N . GLU A 1 177 ? 6.486 6.034 12.489 1.00 86.94 177 GLU A N 1
ATOM 1425 C CA . GLU A 1 177 ? 7.689 5.215 12.676 1.00 86.94 177 GLU A CA 1
ATOM 1426 C C . GLU A 1 177 ? 8.568 5.117 11.411 1.00 86.94 177 GLU A C 1
ATOM 1428 O O . GLU A 1 177 ? 9.583 4.412 11.419 1.00 86.94 177 GLU A O 1
ATOM 1433 N N . TYR A 1 178 ? 8.195 5.801 10.324 1.00 88.00 178 TYR A N 1
ATOM 1434 C CA . TYR A 1 178 ? 8.991 5.892 9.097 1.00 88.00 178 TYR A CA 1
ATOM 1435 C C . TYR A 1 178 ? 10.274 6.720 9.302 1.00 88.00 178 TYR A C 1
ATOM 1437 O O . TYR A 1 178 ? 10.259 7.742 9.980 1.00 88.00 178 TYR A O 1
ATOM 1445 N N . GLY A 1 179 ? 11.379 6.294 8.677 1.00 81.19 179 GLY A N 1
ATOM 1446 C CA . GLY A 1 179 ? 12.662 7.001 8.716 1.00 81.19 179 GLY A CA 1
ATOM 1447 C C . GLY A 1 179 ? 13.631 6.468 9.777 1.00 81.19 179 GLY A C 1
ATOM 1448 O O . GLY A 1 179 ? 13.315 5.576 10.567 1.00 81.19 179 GLY A O 1
ATOM 1449 N N . GLU A 1 180 ? 14.871 6.965 9.750 1.00 69.12 180 GLU A N 1
ATOM 1450 C CA . GLU A 1 180 ? 15.909 6.563 10.716 1.00 69.12 180 GLU A CA 1
ATOM 1451 C C . GLU A 1 180 ? 15.850 7.382 12.011 1.00 69.12 180 GLU A C 1
ATOM 1453 O O . GLU A 1 180 ? 16.060 6.821 13.086 1.00 69.12 180 GLU A O 1
ATOM 1458 N N . ASP A 1 181 ? 15.439 8.647 11.911 1.00 65.75 181 ASP A N 1
ATOM 1459 C CA . ASP A 1 181 ? 15.182 9.546 13.029 1.00 65.75 181 ASP A CA 1
ATOM 1460 C C . ASP A 1 181 ? 13.745 10.058 12.895 1.00 65.75 181 ASP A C 1
ATOM 1462 O O . ASP A 1 181 ? 13.394 10.635 11.868 1.00 65.75 181 ASP A O 1
ATOM 1466 N N . GLY A 1 182 ? 12.903 9.857 13.914 1.00 56.31 182 GLY A N 1
ATOM 1467 C CA . GLY A 1 182 ? 11.477 10.241 13.903 1.00 56.31 182 GLY A CA 1
ATOM 1468 C C . GLY A 1 182 ? 11.221 11.755 13.934 1.00 56.31 182 GLY A C 1
ATOM 1469 O O . GLY A 1 182 ? 10.309 12.201 14.622 1.00 56.31 182 GLY A O 1
ATOM 1470 N N . ASN A 1 183 ? 12.086 12.541 13.289 1.00 57.31 183 ASN A N 1
ATOM 1471 C CA . ASN A 1 183 ? 12.096 13.997 13.291 1.00 57.31 183 ASN A CA 1
ATOM 1472 C C . ASN A 1 183 ? 12.481 14.605 11.924 1.00 57.31 183 ASN A C 1
ATOM 1474 O O . ASN A 1 183 ? 12.655 15.820 11.840 1.00 57.31 183 ASN A O 1
ATOM 1478 N N . ASP A 1 184 ? 12.634 13.801 10.862 1.00 72.31 184 ASP A N 1
ATOM 1479 C CA . ASP A 1 184 ? 12.793 14.330 9.500 1.00 72.31 184 ASP A CA 1
ATOM 1480 C C . ASP A 1 184 ? 11.415 14.605 8.881 1.00 72.31 184 ASP A C 1
ATOM 1482 O O . ASP A 1 184 ? 10.885 13.824 8.085 1.00 72.31 184 ASP A O 1
ATOM 1486 N N . SER A 1 185 ? 10.805 15.719 9.296 1.00 79.69 185 SER A N 1
ATOM 1487 C CA . SER A 1 185 ? 9.472 16.139 8.847 1.00 79.69 185 SER A CA 1
ATOM 1488 C C . SER A 1 185 ? 9.343 16.186 7.324 1.00 79.69 185 SER A C 1
ATOM 1490 O O . SER A 1 185 ? 8.280 15.864 6.805 1.00 79.69 185 SER A O 1
ATOM 1492 N N . LEU A 1 186 ? 10.424 16.504 6.602 1.00 85.38 186 LEU A N 1
ATOM 1493 C CA . LEU A 1 186 ? 10.409 16.564 5.142 1.00 85.38 186 LEU A CA 1
ATOM 1494 C C . LEU A 1 186 ? 10.177 15.179 4.528 1.00 85.38 186 LEU A C 1
ATOM 1496 O O . LEU A 1 186 ? 9.401 15.044 3.587 1.00 85.38 186 LEU A O 1
ATOM 1500 N N . GLN A 1 187 ? 10.807 14.130 5.064 1.00 86.06 187 GLN A N 1
ATOM 1501 C CA . GLN A 1 187 ? 10.571 12.767 4.578 1.00 86.06 187 GLN A CA 1
ATOM 1502 C C . GLN A 1 187 ? 9.128 12.318 4.823 1.00 86.06 187 GLN A C 1
ATOM 1504 O O . GLN A 1 187 ? 8.536 11.677 3.953 1.00 86.06 187 GLN A O 1
ATOM 1509 N N . HIS A 1 188 ? 8.551 12.659 5.979 1.00 88.50 188 HIS A N 1
ATOM 1510 C CA . HIS A 1 188 ? 7.147 12.358 6.265 1.00 88.50 188 HIS A CA 1
ATOM 1511 C C . HIS A 1 188 ? 6.202 13.123 5.333 1.00 88.50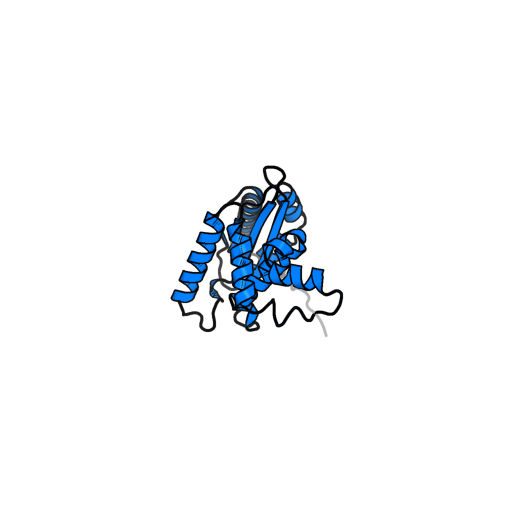 188 HIS A C 1
ATOM 1513 O O . HIS A 1 188 ? 5.273 12.522 4.800 1.00 88.50 188 HIS A O 1
ATOM 1519 N N . GLU A 1 189 ? 6.452 14.413 5.097 1.00 89.81 189 GLU A N 1
ATOM 1520 C CA . GLU A 1 189 ? 5.677 15.232 4.158 1.00 89.81 189 GLU A CA 1
ATOM 1521 C C . GLU A 1 189 ? 5.714 14.639 2.745 1.00 89.81 189 GLU A C 1
ATOM 1523 O O . GLU A 1 189 ? 4.661 14.401 2.156 1.00 89.81 189 GLU A O 1
ATOM 1528 N N . LEU A 1 190 ? 6.901 14.281 2.245 1.00 92.06 190 LEU A N 1
ATOM 1529 C CA . LEU A 1 190 ? 7.063 13.651 0.931 1.00 92.06 190 LEU A CA 1
ATOM 1530 C C . LEU A 1 190 ? 6.345 12.299 0.833 1.00 92.06 190 LEU A C 1
ATOM 1532 O O . LEU A 1 190 ? 5.724 12.003 -0.189 1.00 92.06 190 LEU A O 1
ATOM 1536 N N . LEU A 1 191 ? 6.397 11.476 1.888 1.00 92.31 191 LEU A N 1
ATOM 1537 C CA . LEU A 1 191 ? 5.648 10.220 1.929 1.00 92.31 191 LEU A CA 1
ATOM 1538 C C . LEU A 1 191 ? 4.140 10.491 1.864 1.00 92.31 191 LEU A C 1
ATOM 1540 O O . LEU A 1 191 ? 3.442 9.862 1.074 1.00 92.31 191 LEU A O 1
ATOM 1544 N N . VAL A 1 192 ? 3.627 11.443 2.644 1.00 92.81 192 VAL A N 1
ATOM 1545 C CA . VAL A 1 192 ? 2.200 11.798 2.629 1.00 92.81 192 VAL A CA 1
ATOM 1546 C C . VAL A 1 192 ? 1.770 12.315 1.255 1.00 92.81 192 VAL A C 1
ATOM 1548 O O . VAL A 1 192 ? 0.755 11.855 0.730 1.00 92.81 192 VAL A O 1
ATOM 1551 N N . GLU A 1 193 ? 2.543 13.210 0.639 1.00 94.62 193 GLU A N 1
ATOM 1552 C CA . GLU A 1 193 ? 2.290 13.699 -0.723 1.00 94.62 193 GLU A CA 1
ATOM 1553 C C . GLU A 1 193 ? 2.235 12.551 -1.733 1.00 94.62 193 GLU A C 1
ATOM 1555 O O . GLU A 1 193 ? 1.339 12.497 -2.580 1.00 94.62 193 GLU A O 1
ATOM 1560 N N . GLN A 1 194 ? 3.148 11.589 -1.609 1.00 94.81 194 GLN A N 1
ATOM 1561 C CA . GLN A 1 194 ? 3.173 10.413 -2.463 1.00 94.81 194 GLN A CA 1
ATOM 1562 C C . GLN A 1 194 ? 1.923 9.537 -2.280 1.00 94.81 194 GLN A C 1
ATOM 1564 O O . GLN A 1 194 ? 1.302 9.151 -3.273 1.00 94.81 194 GLN A O 1
ATOM 1569 N N . LEU A 1 195 ? 1.514 9.254 -1.038 1.00 95.81 195 LEU A N 1
ATOM 1570 C CA . LEU A 1 195 ? 0.306 8.468 -0.752 1.00 95.81 195 LEU A CA 1
ATOM 1571 C C . LEU A 1 195 ? -0.958 9.164 -1.280 1.00 95.81 195 LEU A C 1
ATOM 1573 O O . LEU A 1 195 ? -1.823 8.514 -1.873 1.00 95.81 195 LEU A O 1
ATOM 1577 N N . LEU A 1 196 ? -1.051 10.488 -1.128 1.00 95.94 196 LEU A N 1
ATOM 1578 C CA . LEU A 1 196 ? -2.142 11.287 -1.689 1.00 95.94 196 LEU A CA 1
ATOM 1579 C C . LEU A 1 196 ? -2.157 11.223 -3.220 1.00 95.94 196 LEU A C 1
ATOM 1581 O O . LEU A 1 196 ? -3.218 11.031 -3.818 1.00 95.94 196 LEU A O 1
ATOM 1585 N N . ALA A 1 197 ? -0.990 11.317 -3.861 1.00 96.00 197 ALA A N 1
ATOM 1586 C CA . ALA A 1 197 ? -0.868 11.212 -5.311 1.00 96.00 197 ALA A CA 1
ATOM 1587 C C . ALA A 1 197 ? -1.286 9.830 -5.841 1.00 96.00 197 ALA A C 1
ATOM 1589 O O . ALA A 1 197 ? -1.859 9.743 -6.928 1.00 96.00 197 ALA A O 1
ATOM 1590 N N . TRP A 1 198 ? -1.034 8.752 -5.091 1.00 96.12 198 TRP A N 1
ATOM 1591 C CA . TRP A 1 198 ? -1.474 7.401 -5.461 1.00 96.12 198 TRP A CA 1
ATOM 1592 C C . TRP A 1 198 ? -2.994 7.280 -5.449 1.00 96.12 198 TRP A C 1
ATOM 1594 O O . TRP A 1 198 ? -3.587 6.794 -6.408 1.00 96.12 198 TRP A O 1
ATOM 1604 N N . VAL A 1 199 ? -3.628 7.766 -4.386 1.00 95.81 199 VAL A N 1
ATOM 1605 C CA . VAL A 1 199 ? -5.085 7.730 -4.223 1.00 95.81 199 VAL A CA 1
ATOM 1606 C C . VAL A 1 199 ? -5.791 8.612 -5.255 1.00 95.81 199 VAL A C 1
ATOM 1608 O O . VAL A 1 199 ? -6.825 8.224 -5.796 1.00 95.81 199 VAL A O 1
ATOM 1611 N N . ALA A 1 200 ? -5.205 9.762 -5.602 1.00 94.56 200 ALA A N 1
ATOM 1612 C CA . ALA A 1 200 ? -5.746 10.679 -6.605 1.00 94.56 200 ALA A CA 1
ATOM 1613 C C . ALA A 1 200 ? -5.848 10.074 -8.020 1.00 94.56 200 ALA A C 1
ATOM 1615 O O . ALA A 1 200 ? -6.572 10.608 -8.860 1.00 94.56 200 ALA A O 1
ATOM 1616 N N . ARG A 1 201 ? -5.153 8.961 -8.304 1.00 90.38 201 ARG A N 1
ATOM 1617 C CA . ARG A 1 201 ? -5.279 8.234 -9.580 1.00 90.38 201 ARG A CA 1
ATOM 1618 C C . ARG A 1 201 ? -6.608 7.490 -9.721 1.00 90.38 201 ARG A C 1
ATOM 1620 O O . ARG A 1 201 ? -7.000 7.183 -10.843 1.00 90.38 201 ARG A O 1
ATOM 1627 N N . GLY A 1 202 ? -7.291 7.207 -8.611 1.00 90.25 202 GLY A N 1
ATOM 1628 C CA . GLY A 1 202 ? -8.465 6.339 -8.593 1.00 90.25 202 GLY A CA 1
ATOM 1629 C C . GLY A 1 202 ? -8.097 4.857 -8.699 1.00 90.25 202 GLY A C 1
ATOM 1630 O O . GLY A 1 202 ? -6.999 4.486 -9.117 1.00 90.25 202 GLY A O 1
ATOM 1631 N N . GLY A 1 203 ? -9.002 3.986 -8.249 1.00 91.19 203 GLY A N 1
ATOM 1632 C CA . GLY A 1 203 ? -8.765 2.537 -8.178 1.00 91.19 203 GLY A CA 1
ATOM 1633 C C . GLY A 1 203 ? -7.787 2.096 -7.080 1.00 91.19 203 GLY A C 1
ATOM 1634 O O . GLY A 1 203 ? -7.613 0.896 -6.884 1.00 91.19 203 GLY A O 1
ATOM 1635 N N . ILE A 1 204 ? -7.192 3.039 -6.340 1.00 94.38 204 ILE A N 1
ATOM 1636 C CA . ILE A 1 204 ? -6.329 2.803 -5.178 1.00 94.38 204 ILE A CA 1
ATOM 1637 C C . ILE A 1 204 ? -6.916 3.537 -3.975 1.00 94.38 204 ILE A C 1
ATOM 1639 O O . ILE A 1 204 ? -7.268 4.713 -4.063 1.00 94.38 204 ILE A O 1
ATOM 1643 N N . LYS A 1 205 ? -6.973 2.857 -2.833 1.00 94.19 205 LYS A N 1
ATOM 1644 C CA . LYS A 1 205 ? -7.320 3.449 -1.540 1.00 94.19 205 LYS A CA 1
ATOM 1645 C C . LYS A 1 205 ? -6.373 2.975 -0.453 1.00 94.19 205 LYS A C 1
ATOM 1647 O O . LYS A 1 205 ? -5.785 1.899 -0.571 1.00 94.19 205 LYS A O 1
ATOM 1652 N N . ILE A 1 206 ? -6.218 3.780 0.592 1.00 94.62 206 ILE A N 1
ATOM 1653 C CA . ILE A 1 206 ? -5.204 3.547 1.625 1.00 94.62 206 ILE A CA 1
ATOM 1654 C C . ILE A 1 206 ? -5.833 3.648 3.009 1.00 94.62 206 ILE A C 1
ATOM 1656 O O . ILE A 1 206 ? -6.507 4.622 3.309 1.00 94.62 206 ILE A O 1
ATOM 1660 N N . SER A 1 207 ? -5.614 2.654 3.862 1.00 91.50 207 SER A N 1
ATOM 1661 C CA . SER A 1 207 ? -5.831 2.785 5.301 1.00 91.50 207 SER A CA 1
ATOM 1662 C C . SER A 1 207 ? -4.489 3.098 5.940 1.00 91.50 207 SER A C 1
ATOM 1664 O O . SER A 1 207 ? -3.545 2.334 5.726 1.00 91.50 207 SER A O 1
ATOM 1666 N N . ALA A 1 208 ? -4.412 4.186 6.701 1.00 86.38 208 ALA A N 1
ATOM 1667 C CA . ALA A 1 208 ? -3.193 4.616 7.376 1.00 86.38 208 ALA A CA 1
ATOM 1668 C C . ALA A 1 208 ? -3.432 5.194 8.772 1.00 86.38 208 ALA A C 1
ATOM 1670 O O . ALA A 1 208 ? -4.615 5.338 9.143 1.00 86.38 208 ALA A O 1
#

pLDDT: mean 82.23, std 14.6, range [29.56, 97.44]